Protein AF-A0A1H8KZ99-F1 (afdb_monomer_lite)

Radius of gyration: 35.52 Å; chains: 1; bounding box: 71×41×98 Å

pLDDT: mean 74.42, std 14.2, range [34.31, 91.19]

Sequence (219 aa):
MKEINKVLFSFPEYWEQGTLLKSKVIDDLREYRTNLIEALLAKDDIQTAYSIKVGNNLVFKIDEFVAMLRFKNYWENSYTRFRNEVGLTSEGKYLKYDSDVMLDFPYKDCILEGGMTTEDVGKKELYYHRELAREEIDVMLSRKVLTNIKKYDEQGEQELTGIGEKDNLIIKGNNLIALHSIKDRYAGLVKMIYIDPPYFFKEKKRKRCVCLQFKFPYV

InterPro domains:
  IPR022221 Type III restriction/modification enzyme methylation subunit [PF12564] (35-88)
  IPR029063 S-adenosyl-L-methionine-dependent methyltransferase superfamily [G3DSA:3.40.50.150] (160-213)
  IPR029063 S-adenosyl-L-methionine-dependent methyltransferase superfamily [SSF53335] (165-202)

Structure (mmCIF, N/CA/C/O backbone):
data_AF-A0A1H8KZ99-F1
#
_entry.id   AF-A0A1H8KZ99-F1
#
loop_
_atom_site.group_PDB
_atom_site.id
_atom_site.type_symbol
_atom_site.label_atom_id
_atom_site.label_alt_id
_atom_site.label_comp_id
_atom_site.label_asym_id
_atom_site.label_entity_id
_atom_site.label_seq_id
_atom_site.pdbx_PDB_ins_code
_atom_site.Cartn_x
_atom_site.Cartn_y
_atom_site.Cartn_z
_atom_site.occupancy
_atom_site.B_iso_or_equiv
_atom_site.auth_seq_id
_atom_site.auth_comp_id
_atom_site.auth_asym_id
_atom_site.auth_atom_id
_atom_site.pdbx_PDB_model_num
ATOM 1 N N . MET A 1 1 ? 18.268 15.710 -38.043 1.00 55.72 1 MET A N 1
ATOM 2 C CA . MET A 1 1 ? 17.030 15.067 -37.509 1.00 55.72 1 MET A CA 1
ATOM 3 C C . MET A 1 1 ? 15.743 15.518 -38.206 1.00 55.72 1 MET A C 1
ATOM 5 O O . MET A 1 1 ? 14.993 14.648 -38.620 1.00 55.72 1 MET A O 1
ATOM 9 N N . LYS A 1 2 ? 15.486 16.825 -38.411 1.00 64.44 2 LYS A N 1
ATOM 10 C CA . LYS A 1 2 ? 14.383 17.294 -39.288 1.00 64.44 2 LYS A CA 1
ATOM 11 C C . LYS A 1 2 ? 14.503 16.751 -40.724 1.00 64.44 2 LYS A C 1
ATOM 13 O O . LYS A 1 2 ? 13.495 16.487 -41.365 1.00 64.44 2 LYS A O 1
ATOM 18 N N . GLU A 1 3 ? 15.734 16.522 -41.182 1.00 72.25 3 GLU A N 1
ATOM 19 C CA . GLU A 1 3 ? 16.029 15.980 -42.513 1.00 72.25 3 GLU A CA 1
ATOM 20 C C . GLU A 1 3 ? 15.600 14.514 -42.705 1.00 72.25 3 GLU A C 1
ATOM 22 O O . GLU A 1 3 ? 15.101 14.190 -43.774 1.00 72.25 3 GLU A O 1
ATOM 27 N N . ILE A 1 4 ? 15.685 13.648 -41.681 1.00 80.12 4 ILE A N 1
ATOM 28 C CA . ILE A 1 4 ? 15.243 12.238 -41.792 1.00 80.12 4 ILE A CA 1
ATOM 29 C C . ILE A 1 4 ? 13.732 12.177 -42.024 1.00 80.12 4 ILE A C 1
ATOM 31 O O . ILE A 1 4 ? 13.266 11.455 -42.897 1.00 80.12 4 ILE A O 1
ATOM 35 N N . ASN A 1 5 ? 12.968 12.990 -41.290 1.00 75.38 5 ASN A N 1
ATOM 36 C CA . ASN A 1 5 ? 11.522 13.060 -41.478 1.00 75.38 5 ASN A CA 1
ATOM 37 C C . ASN A 1 5 ? 11.164 13.584 -42.869 1.00 75.38 5 ASN A C 1
ATOM 39 O O . ASN A 1 5 ? 10.286 13.019 -43.504 1.00 75.38 5 ASN A O 1
ATOM 43 N N . LYS A 1 6 ? 11.859 14.613 -43.374 1.00 79.88 6 LYS A N 1
ATOM 44 C CA . LYS A 1 6 ? 11.636 15.115 -44.742 1.00 79.88 6 LYS A CA 1
ATOM 45 C C . LYS A 1 6 ? 11.860 14.032 -45.799 1.00 79.88 6 LYS A C 1
ATOM 47 O O . LYS A 1 6 ? 11.073 13.950 -46.732 1.00 79.88 6 LYS A O 1
ATOM 52 N N . VAL A 1 7 ? 12.898 13.210 -45.634 1.00 83.88 7 VAL A N 1
ATOM 53 C CA . VAL A 1 7 ? 13.170 12.079 -46.532 1.00 83.88 7 VAL A CA 1
ATOM 54 C C . VAL A 1 7 ? 12.089 11.007 -46.401 1.00 83.88 7 VAL A C 1
ATOM 56 O O . VAL A 1 7 ? 11.580 10.532 -47.399 1.00 83.88 7 VAL A O 1
ATOM 59 N N . LEU A 1 8 ? 11.667 10.644 -45.189 1.00 84.25 8 LEU A N 1
ATOM 60 C CA . LEU A 1 8 ? 10.617 9.634 -45.020 1.00 84.25 8 LEU A CA 1
ATOM 61 C C . LEU A 1 8 ? 9.227 10.133 -45.454 1.00 84.25 8 LEU A C 1
ATOM 63 O O . LEU A 1 8 ? 8.393 9.319 -45.833 1.00 84.25 8 LEU A O 1
ATOM 67 N N . PHE A 1 9 ? 8.965 11.444 -45.446 1.00 83.25 9 PHE A N 1
ATOM 68 C CA . PHE A 1 9 ? 7.720 12.033 -45.960 1.00 83.25 9 PHE A CA 1
ATOM 69 C C . PHE A 1 9 ? 7.575 11.925 -47.481 1.00 83.25 9 PHE A C 1
ATOM 71 O O . PHE A 1 9 ? 6.448 11.951 -47.968 1.00 83.25 9 PHE A O 1
ATOM 78 N N . SER A 1 10 ? 8.668 11.777 -48.241 1.00 83.62 10 SER A N 1
ATOM 79 C CA . SER A 1 10 ? 8.572 11.553 -49.690 1.00 83.62 10 SER A CA 1
ATOM 80 C C . SER A 1 10 ? 8.102 10.141 -50.058 1.00 83.62 10 SER A C 1
ATOM 82 O O . SER A 1 10 ? 7.856 9.880 -51.231 1.00 83.62 10 SER A O 1
ATOM 84 N N . PHE A 1 11 ? 7.958 9.249 -49.073 1.00 86.62 11 PHE A N 1
ATOM 85 C CA . PHE A 1 11 ? 7.503 7.869 -49.236 1.00 86.62 11 PHE A CA 1
ATOM 86 C C . PHE A 1 11 ? 6.170 7.664 -48.497 1.00 86.62 11 PHE A C 1
ATOM 88 O O . PHE A 1 11 ? 6.167 7.294 -47.316 1.00 86.62 11 PHE A O 1
ATOM 95 N N . PRO A 1 12 ? 5.020 7.931 -49.146 1.00 82.00 12 PRO A N 1
ATOM 96 C CA . PRO A 1 12 ? 3.707 7.828 -48.508 1.00 82.00 12 PRO A CA 1
ATOM 97 C C . PRO A 1 12 ? 3.394 6.409 -48.014 1.00 82.00 12 PRO A C 1
ATOM 99 O O . PRO A 1 12 ? 2.606 6.248 -47.089 1.00 82.00 12 PRO A O 1
ATOM 102 N N . GLU A 1 13 ? 4.041 5.378 -48.562 1.00 85.62 13 GLU A N 1
ATOM 103 C CA . GLU A 1 13 ? 3.845 3.983 -48.168 1.00 85.62 13 GLU A CA 1
ATOM 104 C C . GLU A 1 13 ? 4.254 3.664 -46.722 1.00 85.62 13 GLU A C 1
ATOM 106 O O . GLU A 1 13 ? 3.861 2.613 -46.207 1.00 85.62 13 GLU A O 1
ATOM 111 N N . TYR A 1 14 ? 5.041 4.532 -46.082 1.00 84.31 14 TYR A N 1
ATOM 112 C CA . TYR A 1 14 ? 5.468 4.383 -44.690 1.00 84.31 14 TYR A CA 1
ATOM 113 C C . TYR A 1 14 ? 4.585 5.147 -43.704 1.00 84.31 14 TYR A C 1
ATOM 115 O O . TYR A 1 14 ? 4.867 5.121 -42.506 1.00 84.31 14 TYR A O 1
ATOM 123 N N . TRP A 1 15 ? 3.534 5.822 -44.171 1.00 81.56 15 TRP A N 1
ATOM 124 C CA . TRP A 1 15 ? 2.664 6.638 -43.331 1.00 81.56 15 TRP A CA 1
ATOM 125 C C . TRP A 1 15 ? 1.230 6.131 -43.366 1.00 81.56 15 TRP A C 1
ATOM 127 O O . TRP A 1 15 ? 0.631 5.979 -44.425 1.00 81.56 15 TRP A O 1
ATOM 137 N N . GLU A 1 16 ? 0.653 5.942 -42.184 1.00 78.50 16 GLU A N 1
ATOM 138 C CA . GLU A 1 16 ? -0.752 5.588 -42.015 1.00 78.50 16 GLU A CA 1
ATOM 139 C C . GLU A 1 16 ? -1.358 6.499 -40.946 1.00 78.50 16 GLU A C 1
ATOM 141 O O . GLU A 1 16 ? -0.822 6.622 -39.845 1.00 78.50 16 GLU A O 1
ATOM 146 N N . GLN A 1 17 ? -2.431 7.219 -41.293 1.00 73.25 17 GLN A N 1
ATOM 147 C CA . GLN A 1 17 ? -3.115 8.167 -40.394 1.00 73.25 17 GLN A CA 1
ATOM 148 C C . GLN A 1 17 ? -2.168 9.173 -39.695 1.00 73.25 17 GLN A C 1
ATOM 150 O O . GLN A 1 17 ? -2.354 9.524 -38.532 1.00 73.25 17 GLN A O 1
ATOM 155 N N . GLY A 1 18 ? -1.117 9.629 -40.389 1.00 69.56 18 GLY A N 1
ATOM 156 C CA . GLY A 1 18 ? -0.130 10.574 -39.842 1.00 69.56 18 GLY A CA 1
ATOM 157 C C . GLY A 1 18 ? 0.922 9.953 -38.912 1.00 69.56 18 GLY A C 1
ATOM 158 O O . GLY A 1 18 ? 1.782 10.673 -38.405 1.00 69.56 18 GLY A O 1
ATOM 159 N N . THR A 1 19 ? 0.906 8.630 -38.728 1.00 75.31 19 THR A N 1
ATOM 160 C CA . THR A 1 19 ? 1.893 7.881 -37.940 1.00 75.31 19 THR A CA 1
ATOM 161 C C . THR A 1 19 ? 2.850 7.115 -38.853 1.00 75.31 19 THR A C 1
ATOM 163 O O . THR A 1 19 ? 2.436 6.463 -39.809 1.00 75.31 19 THR A O 1
ATOM 166 N N . LEU A 1 20 ? 4.151 7.184 -38.551 1.00 80.38 20 LEU A N 1
ATOM 167 C CA . LEU A 1 20 ? 5.187 6.457 -39.285 1.00 80.38 20 LEU A CA 1
ATOM 168 C C . LEU A 1 20 ? 5.163 4.964 -38.918 1.00 80.38 20 LEU A C 1
ATOM 170 O O . LEU A 1 20 ? 5.417 4.593 -37.766 1.00 80.38 20 LEU A O 1
ATOM 174 N N . LEU A 1 21 ? 4.960 4.105 -39.913 1.00 82.56 21 LEU A N 1
ATOM 175 C CA . LEU A 1 21 ? 5.056 2.651 -39.814 1.00 82.56 21 LEU A CA 1
ATOM 176 C C . LEU A 1 21 ? 6.526 2.217 -39.746 1.00 82.56 21 LEU A C 1
ATOM 178 O O . LEU A 1 21 ? 7.144 1.822 -40.735 1.00 82.56 21 LEU A O 1
ATOM 182 N N . LYS A 1 22 ? 7.104 2.288 -38.541 1.00 82.12 22 LYS A N 1
ATOM 183 C CA . LYS A 1 22 ? 8.519 1.963 -38.295 1.00 82.12 22 LYS A CA 1
ATOM 184 C C . LYS A 1 22 ? 8.905 0.543 -38.710 1.00 82.12 22 LYS A C 1
ATOM 186 O O . LYS A 1 22 ? 10.031 0.351 -39.148 1.00 82.12 22 LYS A O 1
ATOM 191 N N . SER A 1 23 ? 8.013 -0.434 -38.539 1.00 81.25 23 SER A N 1
ATOM 192 C CA . SER A 1 23 ? 8.252 -1.827 -38.945 1.00 81.25 23 SER A CA 1
ATOM 193 C C . SER A 1 23 ? 8.561 -1.905 -40.434 1.00 81.25 23 SER A C 1
ATOM 195 O O . SER A 1 23 ? 9.640 -2.346 -40.801 1.00 81.25 23 SER A O 1
ATOM 197 N N . LYS A 1 24 ? 7.690 -1.327 -41.261 1.00 85.38 24 LYS A N 1
ATOM 198 C CA . LYS A 1 24 ? 7.827 -1.318 -42.717 1.00 85.38 24 LYS A CA 1
ATOM 199 C C . LYS A 1 24 ? 9.108 -0.625 -43.191 1.00 85.38 24 LYS A C 1
ATOM 201 O O . LYS A 1 24 ? 9.801 -1.146 -44.048 1.00 85.38 24 LYS A O 1
ATOM 206 N N . VAL A 1 25 ? 9.477 0.506 -42.581 1.00 85.44 25 VAL A N 1
ATOM 207 C CA . VAL A 1 25 ? 10.757 1.179 -42.887 1.00 85.44 25 VAL A CA 1
ATOM 208 C C . VAL A 1 25 ? 11.956 0.299 -42.519 1.00 85.44 25 VAL A C 1
ATOM 210 O O . VAL A 1 25 ? 12.945 0.263 -43.241 1.00 85.44 25 VAL A O 1
ATOM 213 N N . ILE A 1 26 ? 11.898 -0.391 -41.377 1.00 86.25 26 ILE A N 1
ATOM 214 C CA . ILE A 1 26 ? 12.980 -1.274 -40.922 1.00 86.25 26 ILE A CA 1
ATOM 215 C C . ILE A 1 26 ? 13.111 -2.492 -41.839 1.00 86.25 26 ILE A C 1
ATOM 217 O O . ILE A 1 26 ? 14.236 -2.901 -42.121 1.00 86.25 26 ILE A O 1
ATOM 221 N N . ASP A 1 27 ? 11.992 -3.054 -42.283 1.00 87.19 27 ASP A N 1
ATOM 222 C CA . ASP A 1 27 ? 11.965 -4.218 -43.164 1.00 87.19 27 ASP A CA 1
ATOM 223 C C . ASP A 1 27 ? 12.528 -3.849 -44.547 1.00 87.19 27 ASP A C 1
ATOM 225 O O . ASP A 1 27 ? 13.503 -4.460 -44.978 1.00 87.19 27 ASP A O 1
ATOM 229 N N . ASP A 1 28 ? 12.076 -2.744 -45.150 1.00 88.88 28 ASP A N 1
ATOM 230 C CA . ASP A 1 28 ? 12.604 -2.244 -46.430 1.00 88.88 28 ASP A CA 1
ATOM 231 C C . ASP A 1 28 ? 14.107 -1.891 -46.362 1.00 88.88 28 ASP A C 1
ATOM 233 O O . ASP A 1 28 ? 14.847 -2.066 -47.335 1.00 88.88 28 ASP A O 1
ATOM 237 N N . LEU A 1 29 ? 14.598 -1.412 -45.212 1.00 88.88 29 LEU A N 1
ATOM 238 C CA . LEU A 1 29 ? 16.032 -1.176 -45.001 1.00 88.88 29 LEU A CA 1
ATOM 239 C C . LEU A 1 29 ? 16.834 -2.475 -44.899 1.00 88.88 29 LEU A C 1
ATOM 241 O O . LEU A 1 29 ? 17.967 -2.523 -45.372 1.00 88.88 29 LEU A O 1
ATOM 245 N N . ARG A 1 30 ? 16.271 -3.519 -44.284 1.00 87.62 30 ARG A N 1
ATOM 246 C CA . ARG A 1 30 ? 16.902 -4.845 -44.169 1.00 87.62 30 ARG A CA 1
ATOM 247 C C . ARG A 1 30 ? 16.899 -5.606 -45.487 1.00 87.62 30 ARG A C 1
ATOM 249 O O . ARG A 1 30 ? 17.816 -6.380 -45.734 1.00 87.62 30 ARG A O 1
ATOM 256 N N . GLU A 1 31 ? 15.912 -5.347 -46.334 1.00 90.88 31 GLU A N 1
ATOM 257 C CA . GLU A 1 31 ? 15.846 -5.840 -47.711 1.00 90.88 31 GLU A CA 1
ATOM 258 C C . GLU A 1 31 ? 16.717 -5.024 -48.683 1.00 90.88 31 GLU A C 1
ATOM 260 O O . GLU A 1 31 ? 16.708 -5.272 -49.885 1.00 90.88 31 GLU A O 1
ATOM 265 N N . TYR A 1 32 ? 17.509 -4.070 -48.175 1.00 86.94 32 TYR A N 1
ATOM 266 C CA . TYR A 1 32 ? 18.416 -3.230 -48.960 1.00 86.94 32 TYR A CA 1
ATOM 267 C C . TYR A 1 32 ? 17.717 -2.464 -50.095 1.00 86.94 32 TYR A C 1
ATOM 269 O O . TYR A 1 32 ? 18.276 -2.300 -51.182 1.00 86.94 32 TYR A O 1
ATOM 277 N N . ARG A 1 33 ? 16.501 -1.952 -49.854 1.00 88.88 33 ARG A N 1
ATOM 278 C CA . ARG A 1 33 ? 15.753 -1.175 -50.851 1.00 88.88 33 ARG A CA 1
ATOM 279 C C . ARG A 1 33 ? 16.562 0.047 -51.304 1.00 88.88 33 ARG A C 1
ATOM 281 O O . ARG A 1 33 ? 16.707 1.026 -50.568 1.00 88.88 33 ARG A O 1
ATOM 288 N N . THR A 1 34 ? 17.048 0.005 -52.543 1.00 87.19 34 THR A N 1
ATOM 289 C CA . THR A 1 34 ? 17.983 0.991 -53.113 1.00 87.19 34 THR A CA 1
ATOM 290 C C . THR A 1 34 ? 17.432 2.411 -53.058 1.00 87.19 34 THR A C 1
ATOM 292 O O . THR A 1 34 ? 18.093 3.297 -52.531 1.00 87.19 34 THR A O 1
ATOM 295 N N . ASN A 1 35 ? 16.179 2.608 -53.476 1.00 88.50 35 ASN A N 1
ATOM 296 C CA . ASN A 1 35 ? 15.540 3.929 -53.524 1.00 88.50 35 ASN A CA 1
ATOM 297 C C . ASN A 1 35 ? 15.485 4.616 -52.147 1.00 88.50 35 ASN A C 1
ATOM 299 O O . ASN A 1 35 ? 15.607 5.836 -52.051 1.00 88.50 35 ASN A O 1
ATOM 303 N N . LEU A 1 36 ? 15.292 3.841 -51.074 1.00 88.62 36 LEU A N 1
ATOM 304 C CA . LEU A 1 36 ? 15.251 4.370 -49.712 1.00 88.62 36 LEU A CA 1
ATOM 305 C C . LEU A 1 36 ? 16.658 4.725 -49.222 1.00 88.62 36 LEU A C 1
ATOM 307 O O . LEU A 1 36 ? 16.863 5.794 -48.649 1.00 88.62 36 LEU A O 1
ATOM 311 N N . ILE A 1 37 ? 17.629 3.841 -49.461 1.00 87.69 37 ILE A N 1
ATOM 312 C CA . ILE A 1 37 ? 19.021 4.044 -49.046 1.00 87.69 37 ILE A CA 1
ATOM 313 C C . ILE A 1 37 ? 19.630 5.239 -49.786 1.00 87.69 37 ILE A C 1
ATOM 315 O O . ILE A 1 37 ? 20.266 6.081 -49.158 1.00 87.69 37 ILE A O 1
ATOM 319 N N . GLU A 1 38 ? 19.380 5.371 -51.086 1.00 88.25 38 GLU A N 1
ATOM 320 C CA . GLU A 1 38 ? 19.811 6.520 -51.885 1.00 88.25 38 GLU A CA 1
ATOM 321 C C . GLU A 1 38 ? 19.212 7.828 -51.363 1.00 88.25 38 GLU A C 1
ATOM 323 O O . GLU A 1 38 ? 19.938 8.798 -51.148 1.00 88.25 38 GLU A O 1
ATOM 328 N N . ALA A 1 39 ? 17.907 7.848 -51.073 1.00 88.38 39 ALA A N 1
ATOM 329 C CA . ALA A 1 39 ? 17.244 9.032 -50.533 1.00 88.38 39 ALA A CA 1
ATOM 330 C C . ALA A 1 39 ? 17.781 9.430 -49.144 1.00 88.38 39 ALA A C 1
ATOM 332 O O . ALA A 1 39 ? 17.880 10.619 -48.833 1.00 88.38 39 ALA A O 1
ATOM 333 N N . LEU A 1 40 ? 18.158 8.452 -48.313 1.00 87.50 40 LEU A N 1
ATOM 334 C CA . LEU A 1 40 ? 18.797 8.692 -47.016 1.00 87.50 40 LEU A CA 1
ATOM 335 C C . LEU A 1 40 ? 20.237 9.200 -47.171 1.00 87.50 40 LEU A C 1
ATOM 337 O O . LEU A 1 40 ? 20.642 10.102 -46.442 1.00 87.50 40 LEU A O 1
ATOM 341 N N . LEU A 1 41 ? 20.997 8.659 -48.123 1.00 86.44 41 LEU A N 1
ATOM 342 C CA . LEU A 1 41 ? 22.383 9.051 -48.393 1.00 86.44 41 LEU A CA 1
ATOM 343 C C . LEU A 1 41 ? 22.514 10.390 -49.127 1.00 86.44 41 LEU A C 1
ATOM 345 O O . LEU A 1 41 ? 23.564 11.016 -49.038 1.00 86.44 41 LEU A O 1
ATOM 349 N N . ALA A 1 42 ? 21.458 10.862 -49.793 1.00 87.88 42 ALA A N 1
ATOM 350 C CA . ALA A 1 42 ? 21.421 12.170 -50.449 1.00 87.88 42 ALA A CA 1
ATOM 351 C C . ALA A 1 42 ? 21.499 13.361 -49.471 1.00 87.88 42 ALA A C 1
ATOM 353 O O . ALA A 1 42 ? 21.573 14.513 -49.898 1.00 87.88 42 ALA A O 1
ATOM 354 N N . LYS A 1 43 ? 21.429 13.109 -48.158 1.00 87.50 43 LYS A N 1
ATOM 355 C CA . LYS A 1 43 ? 21.528 14.128 -47.111 1.00 87.50 43 LYS A CA 1
ATOM 356 C C . LYS A 1 43 ? 22.843 13.993 -46.352 1.00 87.50 43 LYS A C 1
ATOM 358 O O . LYS A 1 43 ? 23.037 13.009 -45.640 1.00 87.50 43 LYS A O 1
ATOM 363 N N . ASP A 1 44 ? 23.666 15.038 -46.406 1.00 83.25 44 ASP A N 1
ATOM 364 C CA . ASP A 1 44 ? 24.996 15.095 -45.779 1.00 83.25 44 ASP A CA 1
ATOM 365 C C . ASP A 1 44 ? 24.980 14.737 -44.283 1.00 83.25 44 ASP A C 1
ATOM 367 O O . ASP A 1 44 ? 25.829 13.979 -43.807 1.00 83.25 44 ASP A O 1
ATOM 371 N N . ASP A 1 45 ? 23.967 15.206 -43.544 1.00 81.69 45 ASP A N 1
ATOM 372 C CA . ASP A 1 45 ? 23.781 14.900 -42.118 1.00 81.69 45 ASP A CA 1
ATOM 373 C C . ASP A 1 45 ? 23.625 13.393 -41.852 1.00 81.69 45 ASP A C 1
ATOM 375 O O . ASP A 1 45 ? 24.154 12.855 -40.878 1.00 81.69 45 ASP A O 1
ATOM 379 N N . ILE A 1 46 ? 22.844 12.709 -42.694 1.00 83.19 46 ILE A N 1
ATOM 380 C CA . ILE A 1 46 ? 22.521 11.286 -42.535 1.00 83.19 46 ILE A CA 1
ATOM 381 C C . ILE A 1 46 ? 23.693 10.446 -43.031 1.00 83.19 46 ILE A C 1
ATOM 383 O O . ILE A 1 46 ? 24.080 9.488 -42.364 1.00 83.19 46 ILE A O 1
ATOM 387 N N . GLN A 1 47 ? 24.284 10.835 -44.159 1.00 84.88 47 GLN A N 1
ATOM 388 C CA . GLN A 1 47 ? 25.462 10.193 -44.720 1.00 84.88 47 GLN A CA 1
ATOM 389 C C . GLN A 1 47 ? 26.622 10.219 -43.719 1.00 84.88 47 GLN A C 1
ATOM 391 O O . GLN A 1 47 ? 27.192 9.175 -43.424 1.00 84.88 47 GLN A O 1
ATOM 396 N N . THR A 1 48 ? 26.928 11.369 -43.120 1.00 84.62 48 THR A N 1
ATOM 397 C CA . THR A 1 48 ? 28.037 11.484 -42.158 1.00 84.62 48 THR A CA 1
ATOM 398 C C . THR A 1 48 ? 27.807 10.639 -40.901 1.00 84.62 48 THR A C 1
ATOM 400 O O . THR A 1 48 ? 28.744 10.046 -40.374 1.00 84.62 48 THR A O 1
ATOM 403 N N . ALA A 1 49 ? 26.563 10.558 -40.418 1.00 84.19 49 ALA A N 1
ATOM 404 C CA . ALA A 1 49 ? 26.239 9.855 -39.178 1.00 84.19 49 ALA A CA 1
ATOM 405 C C . ALA A 1 49 ? 26.077 8.332 -39.344 1.00 84.19 49 ALA A C 1
ATOM 407 O O . ALA A 1 49 ? 26.465 7.577 -38.455 1.00 84.19 49 ALA A O 1
ATOM 408 N N . TYR A 1 50 ? 25.501 7.876 -40.460 1.00 87.44 50 TYR A N 1
ATOM 409 C CA . TYR A 1 50 ? 25.078 6.484 -40.663 1.00 87.44 50 TYR A CA 1
ATOM 410 C C . TYR A 1 50 ? 25.781 5.799 -41.834 1.00 87.44 50 TYR A C 1
ATOM 412 O O . TYR A 1 50 ? 25.272 4.816 -42.370 1.00 87.44 50 TYR A O 1
ATOM 420 N N . SER A 1 51 ? 26.957 6.276 -42.238 1.00 88.88 51 SER A N 1
ATOM 421 C CA . SER A 1 51 ? 27.770 5.581 -43.233 1.00 88.88 51 SER A CA 1
ATOM 422 C C . SER A 1 51 ? 29.228 5.433 -42.816 1.00 88.88 51 SER A C 1
ATOM 424 O O . SER A 1 51 ? 29.728 6.131 -41.934 1.00 88.88 51 SER A O 1
ATOM 426 N N . ILE A 1 52 ? 29.904 4.470 -43.437 1.00 88.88 52 ILE A N 1
ATOM 427 C CA . ILE A 1 52 ? 31.345 4.251 -43.326 1.00 88.88 52 ILE A CA 1
ATOM 428 C C . ILE A 1 52 ? 31.921 4.286 -44.732 1.00 88.88 52 ILE A C 1
ATOM 430 O O . ILE A 1 52 ? 31.411 3.626 -45.638 1.00 88.88 52 ILE A O 1
ATOM 434 N N . LYS A 1 53 ? 33.020 5.013 -44.910 1.00 86.88 53 LYS A N 1
ATOM 435 C CA . LYS A 1 53 ? 33.798 4.952 -46.142 1.00 86.88 53 LYS A CA 1
ATOM 436 C C . LYS A 1 53 ? 34.758 3.765 -46.074 1.00 86.88 53 LYS A C 1
ATOM 438 O O . LYS A 1 53 ? 35.646 3.737 -45.227 1.00 86.88 53 LYS A O 1
ATOM 443 N N . VAL A 1 54 ? 34.582 2.795 -46.966 1.00 85.94 54 VAL A N 1
ATOM 444 C CA . VAL A 1 54 ? 35.460 1.628 -47.105 1.00 85.94 54 VAL A CA 1
ATOM 445 C C . VAL A 1 54 ? 36.111 1.709 -48.484 1.00 85.94 54 VAL A C 1
ATOM 447 O O . VAL A 1 54 ? 35.492 1.423 -49.510 1.00 85.94 54 VAL A O 1
ATOM 450 N N . GLY A 1 55 ? 37.359 2.184 -48.516 1.00 82.69 55 GLY A N 1
ATOM 451 C CA . GLY A 1 55 ? 38.057 2.510 -49.763 1.00 82.69 55 GLY A CA 1
ATOM 452 C C . GLY A 1 55 ? 37.363 3.648 -50.522 1.00 82.69 55 GLY A C 1
ATOM 453 O O . GLY A 1 55 ? 37.226 4.756 -49.997 1.00 82.69 55 GLY A O 1
ATOM 454 N N . ASN A 1 56 ? 36.906 3.363 -51.746 1.00 81.56 56 ASN A N 1
ATOM 455 C CA . ASN A 1 56 ? 36.139 4.301 -52.579 1.00 81.56 56 ASN A CA 1
ATOM 456 C C . ASN A 1 56 ? 34.616 4.155 -52.443 1.00 81.56 56 ASN A C 1
ATOM 458 O O . ASN A 1 56 ? 33.885 4.967 -53.004 1.00 81.56 56 ASN A O 1
ATOM 462 N N . ASN A 1 57 ? 34.137 3.158 -51.696 1.00 81.94 57 ASN A N 1
ATOM 463 C CA . ASN A 1 57 ? 32.712 2.878 -51.557 1.00 81.94 57 ASN A CA 1
ATOM 464 C C . ASN A 1 57 ? 32.183 3.367 -50.209 1.00 81.94 57 ASN A C 1
ATOM 466 O O . ASN A 1 57 ? 32.901 3.398 -49.206 1.00 81.94 57 ASN A O 1
ATOM 470 N N . LEU A 1 58 ? 30.906 3.736 -50.191 1.00 86.25 58 LEU A N 1
ATOM 471 C CA . LEU A 1 58 ? 30.208 4.194 -48.999 1.00 86.25 58 LEU A CA 1
ATOM 472 C C . LEU A 1 58 ? 29.211 3.119 -48.563 1.00 86.25 58 LEU A C 1
ATOM 474 O O . LEU A 1 58 ? 28.344 2.719 -49.334 1.00 86.25 58 LEU A O 1
ATOM 478 N N . VAL A 1 59 ? 29.364 2.629 -47.336 1.00 87.62 59 VAL A N 1
ATOM 479 C CA . VAL A 1 59 ? 28.550 1.549 -46.769 1.00 87.62 59 VAL A CA 1
ATOM 480 C C . VAL A 1 59 ? 27.587 2.144 -45.753 1.00 87.62 59 VAL A C 1
ATOM 482 O O . VAL A 1 59 ? 28.018 2.780 -44.791 1.00 87.62 59 VAL A O 1
ATOM 485 N N . PHE A 1 60 ? 26.285 1.942 -45.955 1.00 89.69 60 PHE A N 1
ATOM 486 C CA . PHE A 1 60 ? 25.255 2.404 -45.026 1.00 89.69 60 PHE A CA 1
ATOM 487 C C . PHE A 1 60 ? 25.140 1.460 -43.823 1.00 89.69 60 PHE A C 1
ATOM 489 O O . PHE A 1 60 ? 25.004 0.245 -43.972 1.00 89.69 60 PHE A O 1
ATOM 496 N N . LYS A 1 61 ? 25.173 2.020 -42.615 1.00 89.69 61 LYS A N 1
ATOM 497 C CA . LYS A 1 61 ? 25.088 1.275 -41.358 1.00 89.69 61 LYS A CA 1
ATOM 498 C C . LYS A 1 61 ? 23.629 1.011 -40.980 1.00 89.69 61 LYS A C 1
ATOM 500 O O . LYS A 1 61 ? 23.056 1.695 -40.128 1.00 89.69 61 LYS A O 1
ATOM 505 N N . ILE A 1 62 ? 23.032 0.002 -41.612 1.00 87.44 62 ILE A N 1
ATOM 506 C CA . ILE A 1 62 ? 21.614 -0.348 -41.426 1.00 87.44 62 ILE A CA 1
ATOM 507 C C . ILE A 1 62 ? 21.291 -0.602 -39.953 1.00 87.44 62 ILE A C 1
ATOM 509 O O . ILE A 1 62 ? 20.335 -0.027 -39.440 1.00 87.44 62 ILE A O 1
ATOM 513 N N . ASP A 1 63 ? 22.099 -1.392 -39.247 1.00 84.31 63 ASP A N 1
ATOM 514 C CA . ASP A 1 63 ? 21.818 -1.740 -37.850 1.00 84.31 63 ASP A CA 1
ATOM 515 C C . ASP A 1 63 ? 21.831 -0.524 -36.916 1.00 84.31 63 ASP A C 1
ATOM 517 O O . ASP A 1 63 ? 20.975 -0.418 -36.036 1.00 84.31 63 ASP A O 1
ATOM 521 N N . GLU A 1 64 ? 22.740 0.434 -37.131 1.00 83.56 64 GLU A N 1
ATOM 522 C CA . GLU A 1 64 ? 22.786 1.678 -36.350 1.00 83.56 64 GLU A CA 1
ATOM 523 C C . GLU A 1 64 ? 21.556 2.555 -36.629 1.00 83.56 64 GLU A C 1
ATOM 525 O O . GLU A 1 64 ? 20.965 3.121 -35.703 1.00 83.56 64 GLU A O 1
ATOM 530 N N . PHE A 1 65 ? 21.113 2.621 -37.887 1.00 85.69 65 PHE A N 1
ATOM 531 C CA . PHE A 1 65 ? 19.916 3.370 -38.265 1.00 85.69 65 PHE A CA 1
ATOM 532 C C . PHE A 1 65 ? 18.629 2.708 -37.743 1.00 85.69 65 PHE A C 1
ATOM 534 O O . PHE A 1 65 ? 17.751 3.376 -37.190 1.00 85.69 65 PHE A O 1
ATOM 541 N N . VAL A 1 66 ? 18.526 1.380 -37.838 1.00 84.31 66 VAL A N 1
ATOM 542 C CA . VAL A 1 66 ? 17.411 0.588 -37.297 1.00 84.31 66 VAL A CA 1
ATOM 543 C C . VAL A 1 66 ? 17.359 0.704 -35.775 1.00 84.31 66 VAL A C 1
ATOM 545 O O . VAL A 1 66 ? 16.279 0.891 -35.209 1.00 84.31 66 VAL A O 1
ATOM 548 N N . ALA A 1 67 ? 18.508 0.648 -35.098 1.00 79.50 67 ALA A N 1
ATOM 549 C CA . ALA A 1 67 ? 18.601 0.913 -33.668 1.00 79.50 67 ALA A CA 1
ATOM 550 C C . ALA A 1 67 ? 18.066 2.315 -33.348 1.00 79.50 67 ALA A C 1
ATOM 552 O O . ALA A 1 67 ? 17.196 2.457 -32.484 1.00 79.50 67 ALA A O 1
ATOM 553 N N . MET A 1 68 ? 18.495 3.344 -34.085 1.00 79.94 68 MET A N 1
ATOM 554 C CA . MET A 1 68 ? 17.978 4.701 -33.908 1.00 79.94 68 MET A CA 1
ATOM 555 C C . MET A 1 68 ? 16.444 4.751 -34.050 1.00 79.94 68 MET A C 1
ATOM 557 O O . MET A 1 68 ? 15.771 5.326 -33.188 1.00 79.94 68 MET A O 1
ATOM 561 N N . LEU A 1 69 ? 15.857 4.123 -35.075 1.00 77.50 69 LEU A N 1
ATOM 562 C CA . LEU A 1 69 ? 14.398 4.070 -35.272 1.00 77.50 69 LEU A CA 1
ATOM 563 C C . LEU A 1 69 ? 13.651 3.346 -34.130 1.00 77.50 69 LEU A C 1
ATOM 565 O O . LEU A 1 69 ? 12.536 3.742 -33.761 1.00 77.50 69 LEU A O 1
ATOM 569 N N . ARG A 1 70 ? 14.270 2.317 -33.534 1.00 71.25 70 ARG A N 1
ATOM 570 C CA . ARG A 1 70 ? 13.705 1.511 -32.435 1.00 71.25 70 ARG A CA 1
ATOM 571 C C . ARG A 1 70 ? 13.765 2.196 -31.069 1.00 71.25 70 ARG A C 1
ATOM 573 O O . ARG A 1 70 ? 12.810 2.077 -30.305 1.00 71.25 70 ARG A O 1
ATOM 580 N N . PHE A 1 71 ? 14.860 2.886 -30.745 1.00 62.28 71 PHE A N 1
ATOM 581 C CA . PHE A 1 71 ? 15.117 3.375 -29.381 1.00 62.28 71 PHE A CA 1
ATOM 582 C C . PHE A 1 71 ? 14.481 4.728 -29.045 1.00 62.28 71 PHE A C 1
ATOM 584 O O . PHE A 1 71 ? 14.355 5.048 -27.867 1.00 62.28 71 PHE A O 1
ATOM 591 N N . LYS A 1 72 ? 14.051 5.524 -30.031 1.00 57.72 72 LYS A N 1
ATOM 592 C CA . LYS A 1 72 ? 13.411 6.821 -29.764 1.00 57.72 72 LYS A CA 1
ATOM 593 C C . LYS A 1 72 ? 11.896 6.763 -29.976 1.00 57.72 72 LYS A C 1
ATOM 595 O O . LYS A 1 72 ? 11.405 6.401 -31.049 1.00 57.72 72 LYS A O 1
ATOM 600 N N . ASN A 1 73 ? 11.136 7.175 -28.966 1.00 53.72 73 ASN A N 1
ATOM 601 C CA . ASN A 1 73 ? 9.765 7.647 -29.151 1.00 53.72 73 ASN A CA 1
ATOM 602 C C . ASN A 1 73 ? 9.868 9.051 -29.765 1.00 53.72 73 ASN A C 1
ATOM 604 O O . ASN A 1 73 ? 10.011 10.038 -29.061 1.00 53.72 73 ASN A O 1
ATOM 608 N N . TYR A 1 74 ? 9.905 9.114 -31.100 1.00 54.66 74 TYR A N 1
ATOM 609 C CA . TYR A 1 74 ? 10.240 10.301 -31.910 1.00 54.66 74 TYR A CA 1
ATOM 610 C C . TYR A 1 74 ? 9.326 11.523 -31.725 1.00 54.66 74 TYR A C 1
ATOM 612 O O . TYR A 1 74 ? 9.626 12.573 -32.287 1.00 54.66 74 TYR A O 1
ATOM 620 N 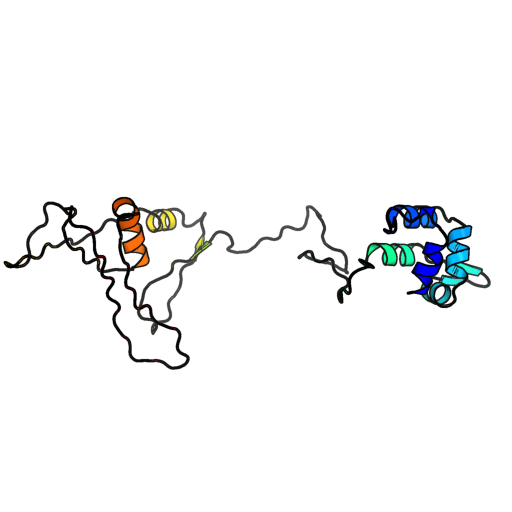N . TRP A 1 75 ? 8.238 11.394 -30.968 1.00 51.91 75 TRP A N 1
ATOM 621 C CA . TRP A 1 75 ? 7.175 12.395 -30.876 1.00 51.91 75 TRP A CA 1
ATOM 622 C C . TRP A 1 75 ? 7.043 13.059 -29.506 1.00 51.91 75 TRP A C 1
ATOM 624 O O . TRP A 1 75 ? 6.288 14.015 -29.378 1.00 51.91 75 TRP A O 1
ATOM 634 N N . GLU A 1 76 ? 7.812 12.632 -28.504 1.00 44.47 76 GLU A N 1
ATOM 635 C CA . GLU A 1 76 ? 7.792 13.263 -27.184 1.00 44.47 76 GLU A CA 1
ATOM 636 C C . GLU A 1 76 ? 9.218 13.574 -26.733 1.00 44.47 76 GLU A C 1
ATOM 638 O O . GLU A 1 76 ? 10.129 12.758 -26.890 1.00 44.47 76 GLU A O 1
ATOM 643 N N . ASN A 1 77 ? 9.414 14.779 -26.192 1.00 39.94 77 ASN A N 1
ATOM 644 C CA . ASN A 1 77 ? 10.667 15.272 -25.617 1.00 39.94 77 ASN A CA 1
ATOM 645 C C . ASN A 1 77 ? 11.073 14.450 -24.376 1.00 39.94 77 ASN A C 1
ATOM 647 O O . ASN A 1 77 ? 11.029 14.937 -23.249 1.00 39.94 77 ASN A O 1
ATOM 651 N N . SER A 1 78 ? 11.474 13.195 -24.569 1.00 42.00 78 SER A N 1
ATOM 652 C CA . SER A 1 78 ? 12.069 12.371 -23.523 1.00 42.00 78 SER A CA 1
ATOM 653 C C . SER A 1 78 ? 13.578 12.603 -23.495 1.00 42.00 78 SER A C 1
ATOM 655 O O . SER A 1 78 ? 14.301 12.268 -24.435 1.00 42.00 78 SER A O 1
ATOM 657 N N . TYR A 1 79 ? 14.053 13.178 -22.391 1.00 46.28 79 TYR A N 1
ATOM 658 C CA . TYR A 1 79 ? 15.470 13.408 -22.091 1.00 46.28 79 TYR A CA 1
ATOM 659 C C . TYR A 1 79 ? 16.235 12.126 -21.718 1.00 46.28 79 TYR A C 1
ATOM 661 O O . TYR A 1 79 ? 17.411 12.196 -21.366 1.00 46.28 79 TYR A O 1
ATOM 669 N N . THR A 1 80 ? 15.604 10.949 -21.787 1.00 53.44 80 THR A N 1
ATOM 670 C CA . THR A 1 80 ? 16.234 9.677 -21.411 1.00 53.44 80 THR A CA 1
ATOM 671 C C . THR A 1 80 ? 16.171 8.667 -22.556 1.00 53.44 80 THR A C 1
ATOM 673 O O . THR A 1 80 ? 15.222 8.629 -23.337 1.00 53.44 80 THR A O 1
ATOM 676 N N . ARG A 1 81 ? 17.201 7.817 -22.651 1.00 49.75 81 ARG A N 1
ATOM 677 C CA . ARG A 1 81 ? 17.267 6.689 -23.598 1.00 49.75 81 ARG A CA 1
ATOM 678 C C . ARG A 1 81 ? 16.323 5.536 -23.205 1.00 49.75 81 ARG A C 1
ATOM 680 O O . ARG A 1 81 ? 16.161 4.595 -23.979 1.00 49.75 81 ARG A O 1
ATOM 687 N N . PHE A 1 82 ? 15.734 5.586 -22.012 1.00 53.25 82 PHE A N 1
ATOM 688 C CA . PHE A 1 82 ? 14.922 4.518 -21.441 1.00 53.25 82 PHE A CA 1
ATOM 689 C C . PHE A 1 82 ? 13.430 4.756 -21.708 1.00 53.25 82 PHE A C 1
ATOM 691 O O . PHE A 1 82 ? 12.981 5.891 -21.877 1.00 53.25 82 PHE A O 1
ATOM 698 N N . ARG A 1 83 ? 12.652 3.669 -21.791 1.00 53.06 83 ARG A N 1
ATOM 699 C CA . ARG A 1 83 ? 11.186 3.752 -21.883 1.00 53.06 83 ARG A CA 1
ATOM 700 C C . ARG A 1 83 ? 10.636 4.267 -20.548 1.00 53.06 83 ARG A C 1
ATOM 702 O O . ARG A 1 83 ? 11.282 4.091 -19.521 1.00 53.06 83 ARG A O 1
ATOM 709 N N . ASN A 1 84 ? 9.425 4.825 -20.541 1.00 53.84 84 ASN A N 1
ATOM 710 C CA . ASN A 1 84 ? 8.690 5.178 -19.313 1.00 53.84 84 ASN A CA 1
ATOM 711 C C . ASN A 1 84 ? 8.209 3.925 -18.536 1.00 53.84 84 ASN A C 1
ATOM 713 O O . ASN A 1 84 ? 7.091 3.884 -18.036 1.00 53.84 84 ASN A O 1
ATOM 717 N N . GLU A 1 85 ? 9.027 2.876 -18.472 1.00 55.25 85 GLU A N 1
ATOM 718 C CA . GLU A 1 85 ? 8.789 1.636 -17.738 1.00 55.25 85 GLU A CA 1
ATOM 719 C C . GLU A 1 85 ? 9.919 1.492 -16.708 1.00 55.25 85 GLU A C 1
ATOM 721 O O . GLU A 1 85 ? 11.101 1.550 -17.063 1.00 55.25 85 GLU A O 1
ATOM 726 N N . VAL A 1 86 ? 9.576 1.313 -15.430 1.00 63.72 86 VAL A N 1
ATOM 727 C CA . VAL A 1 86 ? 10.561 0.995 -14.384 1.00 63.72 86 VAL A CA 1
ATOM 728 C C . VAL A 1 86 ? 11.066 -0.425 -14.637 1.00 63.72 86 VAL A C 1
ATOM 730 O O . VAL A 1 86 ? 10.272 -1.360 -14.690 1.00 63.72 86 VAL A O 1
ATOM 733 N N . GLY A 1 87 ? 12.375 -0.604 -14.816 1.00 66.31 87 GLY A N 1
ATOM 734 C CA . GLY A 1 87 ? 12.960 -1.923 -15.045 1.00 66.31 87 GLY A CA 1
ATOM 735 C C . GLY A 1 87 ? 14.473 -1.934 -14.871 1.00 66.31 87 GLY A C 1
ATOM 736 O O . GLY A 1 87 ? 15.126 -0.891 -14.906 1.00 66.31 87 GLY A O 1
ATOM 737 N N . LEU A 1 88 ? 15.026 -3.128 -14.665 1.00 67.81 88 LEU A N 1
ATOM 738 C CA . LEU A 1 88 ? 16.467 -3.334 -14.564 1.00 67.81 88 LEU A CA 1
ATOM 739 C C . LEU A 1 88 ? 17.078 -3.377 -15.969 1.00 67.81 88 LEU A C 1
ATOM 741 O O . LEU A 1 88 ? 16.534 -4.003 -16.883 1.00 67.81 88 LEU A O 1
ATOM 745 N N . THR A 1 89 ? 18.208 -2.696 -16.149 1.00 66.00 89 THR A N 1
ATOM 746 C CA . THR A 1 89 ? 18.934 -2.671 -17.424 1.00 66.00 89 THR A CA 1
ATOM 747 C C . THR A 1 89 ? 20.365 -3.133 -17.206 1.00 66.00 89 THR A C 1
ATOM 749 O O . THR A 1 89 ? 21.005 -2.726 -16.240 1.00 66.00 89 THR A O 1
ATOM 752 N N . SER A 1 90 ? 20.862 -3.974 -18.110 1.00 66.50 90 SER A N 1
ATOM 753 C CA . SER A 1 90 ? 22.279 -4.328 -18.196 1.00 66.50 90 SER A CA 1
ATOM 754 C C . SER A 1 90 ? 22.776 -3.939 -19.585 1.00 66.50 90 SER A C 1
ATOM 756 O O . SER A 1 90 ? 22.096 -4.192 -20.581 1.00 66.50 90 SER A O 1
ATOM 758 N N . GLU A 1 91 ? 23.902 -3.226 -19.656 1.00 66.75 91 GLU A N 1
ATOM 759 C CA . GLU A 1 91 ? 24.506 -2.744 -20.914 1.00 66.75 91 GLU A CA 1
ATOM 760 C C . GLU A 1 91 ? 23.536 -1.974 -21.843 1.00 66.75 91 GLU A C 1
ATOM 762 O O . GLU A 1 91 ? 23.619 -2.021 -23.071 1.00 66.75 91 GLU A O 1
ATOM 767 N N . GLY A 1 92 ? 22.571 -1.248 -21.267 1.00 58.72 92 GLY A N 1
ATOM 768 C CA . GLY A 1 92 ? 21.586 -0.467 -22.026 1.00 58.72 92 GLY A CA 1
ATOM 769 C C . GLY A 1 92 ? 20.467 -1.288 -22.682 1.00 58.72 92 GLY A C 1
ATOM 770 O O . GLY A 1 92 ? 19.647 -0.717 -23.406 1.00 58.72 92 GLY A O 1
ATOM 771 N N . LYS A 1 93 ? 20.390 -2.597 -22.414 1.00 60.25 93 LYS A N 1
ATOM 772 C CA . LYS A 1 93 ? 19.241 -3.449 -22.742 1.00 60.25 93 LYS A CA 1
ATOM 773 C C . LYS A 1 93 ? 18.373 -3.619 -21.495 1.00 60.25 93 LYS A C 1
ATOM 775 O O . LYS A 1 93 ? 18.881 -3.900 -20.413 1.00 60.25 93 LYS A O 1
ATOM 780 N N . TYR A 1 94 ? 17.060 -3.442 -21.642 1.00 62.06 94 TYR A N 1
ATOM 781 C CA . TYR A 1 94 ? 16.119 -3.847 -20.597 1.00 62.06 94 TYR A CA 1
ATOM 782 C C . TYR A 1 94 ? 16.175 -5.361 -20.444 1.00 62.06 94 TYR A C 1
ATOM 784 O O . TYR A 1 94 ? 16.059 -6.076 -21.441 1.00 62.06 94 TYR A O 1
ATOM 792 N N . LEU A 1 95 ? 16.304 -5.824 -19.203 1.00 69.06 95 LEU A N 1
ATOM 793 C CA . LEU A 1 95 ? 16.134 -7.224 -18.845 1.00 69.06 95 LEU A CA 1
ATOM 794 C C . LEU A 1 95 ? 14.639 -7.547 -18.971 1.00 69.06 95 LEU A C 1
ATOM 796 O O . LEU A 1 95 ? 13.871 -7.438 -18.019 1.00 69.06 95 LEU A O 1
ATOM 800 N N . LYS A 1 96 ? 14.188 -7.819 -20.198 1.00 62.56 96 LYS A N 1
ATOM 801 C CA . LYS A 1 96 ? 12.821 -8.257 -20.481 1.00 62.56 96 LYS A CA 1
ATOM 802 C C . LYS A 1 96 ? 12.787 -9.774 -20.445 1.00 62.56 96 LYS A C 1
ATOM 804 O O . LYS A 1 96 ? 13.311 -10.393 -21.360 1.00 62.56 96 LYS A O 1
ATOM 809 N N . TYR A 1 97 ? 12.113 -10.316 -19.431 1.00 52.34 97 TYR A N 1
ATOM 810 C CA . TYR A 1 97 ? 11.688 -11.716 -19.357 1.00 52.34 97 TYR A CA 1
ATOM 811 C C . TYR A 1 97 ? 12.796 -12.743 -19.631 1.00 52.34 97 TYR A C 1
ATOM 813 O O . TYR A 1 97 ? 12.524 -13.776 -20.236 1.00 52.34 97 TYR A O 1
ATOM 821 N N . ASP A 1 98 ? 14.029 -12.485 -19.188 1.00 52.28 98 ASP A N 1
ATOM 822 C CA . ASP A 1 98 ? 14.952 -13.600 -18.996 1.00 52.28 98 ASP A CA 1
ATOM 823 C C . ASP A 1 98 ? 14.504 -14.334 -17.734 1.00 52.28 98 ASP A C 1
ATOM 825 O O . ASP A 1 98 ? 14.386 -13.736 -16.663 1.00 52.28 98 ASP A O 1
ATOM 829 N N . SER A 1 99 ? 14.215 -15.625 -17.876 1.00 56.12 99 SER A N 1
ATOM 830 C CA . SER A 1 99 ? 13.774 -16.519 -16.796 1.00 56.12 99 SER A CA 1
ATOM 831 C C . SER A 1 99 ? 14.773 -16.600 -15.631 1.00 56.12 99 SER A C 1
ATOM 833 O O . SER A 1 99 ? 14.436 -17.118 -14.570 1.00 56.12 99 SER A O 1
ATOM 835 N N . ASP A 1 100 ? 15.986 -16.081 -15.835 1.00 56.66 100 ASP A N 1
ATOM 836 C CA . ASP A 1 100 ? 17.135 -16.215 -14.943 1.00 56.66 100 ASP A CA 1
ATOM 837 C C . ASP A 1 100 ? 17.305 -15.045 -13.959 1.00 56.66 100 ASP A C 1
ATOM 839 O O . ASP A 1 100 ? 18.165 -15.101 -13.080 1.00 56.66 100 ASP A O 1
ATOM 843 N N . VAL A 1 101 ? 16.502 -13.978 -14.065 1.00 64.75 101 VAL A N 1
ATOM 844 C CA . VAL A 1 101 ? 16.560 -12.836 -13.133 1.00 64.75 101 VAL A CA 1
ATOM 845 C C . VAL A 1 101 ? 15.324 -12.794 -12.240 1.00 64.75 101 VAL A C 1
ATOM 847 O O . VAL A 1 101 ? 14.282 -12.252 -12.604 1.00 64.75 101 VAL A O 1
ATOM 850 N N . MET A 1 102 ? 15.464 -13.335 -11.028 1.00 60.06 102 MET A N 1
ATOM 851 C CA . MET A 1 102 ? 14.506 -13.129 -9.941 1.00 60.06 102 MET A CA 1
ATOM 852 C C . MET A 1 102 ? 14.899 -11.906 -9.111 1.00 60.06 102 MET A C 1
ATOM 854 O O . MET A 1 102 ? 16.001 -11.828 -8.569 1.00 60.06 102 MET A O 1
ATOM 858 N N . LEU A 1 103 ? 13.973 -10.953 -8.991 1.00 64.56 103 LEU A N 1
ATOM 859 C CA . LEU A 1 103 ? 14.074 -9.876 -8.015 1.00 64.56 103 LEU A CA 1
ATOM 860 C C . LEU A 1 103 ? 13.539 -10.394 -6.679 1.00 64.56 103 LEU A C 1
ATOM 862 O O . LEU A 1 103 ? 12.333 -10.354 -6.434 1.00 64.56 103 LEU A O 1
ATOM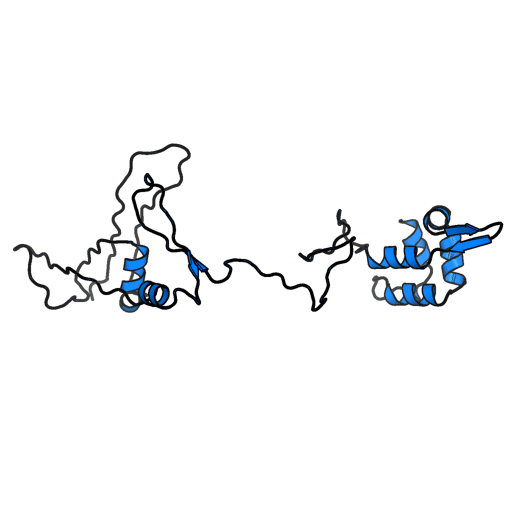 866 N N . ASP A 1 104 ? 14.435 -10.910 -5.842 1.00 65.75 104 ASP A N 1
ATOM 867 C CA . ASP A 1 104 ? 14.081 -11.288 -4.480 1.00 65.75 104 ASP A CA 1
ATOM 868 C C . ASP A 1 104 ? 14.261 -10.090 -3.544 1.00 65.75 104 ASP A C 1
ATOM 870 O O . ASP A 1 104 ? 15.331 -9.479 -3.472 1.00 65.75 104 ASP A O 1
ATOM 874 N N . PHE A 1 105 ? 13.185 -9.724 -2.855 1.00 72.25 105 PHE A N 1
ATOM 875 C CA . PHE A 1 105 ? 13.202 -8.663 -1.862 1.00 72.25 105 PHE A CA 1
ATOM 876 C C . PHE A 1 105 ? 13.388 -9.311 -0.490 1.00 72.25 105 PHE A C 1
ATOM 878 O O . PHE A 1 105 ? 12.423 -9.873 0.046 1.00 72.25 105 PHE A O 1
ATOM 885 N N . PRO A 1 106 ? 14.586 -9.224 0.116 1.00 66.19 106 PRO A N 1
ATOM 886 C CA . PRO A 1 106 ? 14.781 -9.744 1.458 1.00 66.19 106 PRO A CA 1
ATOM 887 C C . PRO A 1 106 ? 13.798 -9.051 2.412 1.00 66.19 106 PRO A C 1
ATOM 889 O O . PRO A 1 106 ? 13.638 -7.831 2.374 1.00 66.19 106 PRO A O 1
ATOM 892 N N . TYR A 1 107 ? 13.124 -9.843 3.252 1.00 66.06 107 TYR A N 1
ATOM 893 C CA . TYR A 1 107 ? 12.107 -9.401 4.222 1.00 66.06 107 TYR A CA 1
ATOM 894 C C . TYR A 1 107 ? 10.770 -8.898 3.647 1.00 66.06 107 TYR A C 1
ATOM 896 O O . TYR A 1 107 ? 9.991 -8.286 4.381 1.00 66.06 107 TYR A O 1
ATOM 904 N N . LYS A 1 108 ? 10.442 -9.185 2.378 1.00 73.69 108 LYS A N 1
ATOM 905 C CA . LYS A 1 108 ? 9.130 -8.824 1.795 1.00 73.69 108 LYS A CA 1
ATOM 906 C C . LYS A 1 108 ? 7.930 -9.427 2.534 1.00 73.69 108 LYS A C 1
ATOM 908 O O . LYS A 1 108 ? 6.840 -8.863 2.504 1.00 73.69 108 LYS A O 1
ATOM 913 N N . ASP A 1 109 ? 8.145 -10.549 3.217 1.00 75.00 109 ASP A N 1
ATOM 914 C CA . ASP A 1 109 ? 7.116 -11.302 3.932 1.00 75.00 109 ASP A CA 1
ATOM 915 C C . ASP A 1 109 ? 7.145 -11.042 5.448 1.00 75.00 109 ASP A C 1
ATOM 917 O O . ASP A 1 109 ? 6.802 -11.921 6.236 1.00 75.00 109 ASP A O 1
ATOM 921 N N . CYS A 1 110 ? 7.552 -9.847 5.884 1.00 80.06 110 CYS A N 1
ATOM 922 C CA . CYS A 1 110 ? 7.605 -9.485 7.302 1.00 80.06 110 CYS A CA 1
ATOM 923 C C . CYS A 1 110 ? 6.449 -8.567 7.738 1.00 80.06 110 CYS A C 1
ATOM 925 O O . CYS A 1 110 ? 5.999 -7.700 6.991 1.00 80.06 110 CYS A O 1
ATOM 927 N N . ILE A 1 111 ? 5.996 -8.731 8.982 1.00 78.38 111 ILE A N 1
ATOM 928 C CA . ILE A 1 111 ? 5.071 -7.829 9.676 1.00 78.38 111 ILE A CA 1
ATOM 929 C C . ILE A 1 111 ? 5.861 -7.057 10.732 1.00 78.38 111 ILE A C 1
ATOM 931 O O . ILE A 1 111 ? 6.554 -7.656 11.553 1.00 78.38 111 ILE A O 1
ATOM 935 N N . LEU A 1 112 ? 5.759 -5.729 10.704 1.00 80.88 112 LEU A N 1
ATOM 936 C CA . LEU A 1 112 ? 6.392 -4.854 11.685 1.00 80.88 112 LEU A CA 1
ATOM 937 C C . LEU A 1 112 ? 5.491 -4.691 12.911 1.00 80.88 112 LEU A C 1
ATOM 939 O O . LEU A 1 112 ? 4.365 -4.200 12.801 1.00 80.88 112 LEU A O 1
ATOM 943 N N . GLU A 1 113 ? 5.998 -5.055 14.084 1.00 74.94 113 GLU A N 1
ATOM 944 C CA . GLU A 1 113 ? 5.311 -4.795 15.344 1.00 74.94 113 GLU A CA 1
ATOM 945 C C . GLU A 1 113 ? 5.543 -3.350 15.802 1.00 74.94 113 GLU A C 1
ATOM 947 O O . GLU A 1 113 ? 6.601 -2.984 16.319 1.00 74.94 113 GLU A O 1
ATOM 952 N N . GLY A 1 114 ? 4.516 -2.517 15.637 1.00 68.31 114 GLY A N 1
ATOM 953 C CA . GLY A 1 114 ? 4.507 -1.149 16.147 1.00 68.31 114 GLY A CA 1
ATOM 954 C C . GLY A 1 114 ? 4.233 -1.108 17.651 1.00 68.31 114 GLY A C 1
ATOM 955 O O . GLY A 1 114 ? 3.087 -1.204 18.093 1.00 68.31 114 GLY A O 1
ATOM 956 N N . GLY A 1 115 ? 5.273 -0.927 18.465 1.00 60.34 115 GLY A N 1
ATOM 957 C CA . GLY A 1 115 ? 5.129 -0.823 19.916 1.00 60.34 115 GLY A CA 1
ATOM 958 C C . GLY A 1 115 ? 4.746 0.587 20.388 1.00 60.34 115 GLY A C 1
ATOM 959 O O . GLY A 1 115 ? 5.503 1.532 20.202 1.00 60.34 115 GLY A O 1
ATOM 960 N N . MET A 1 116 ? 3.671 0.735 21.168 1.00 57.47 116 MET A N 1
ATOM 961 C CA . MET A 1 116 ? 3.304 2.021 21.794 1.00 57.47 116 MET A CA 1
ATOM 962 C C . MET A 1 116 ? 4.118 2.283 23.078 1.00 57.47 116 MET A C 1
ATOM 964 O O . MET A 1 116 ? 4.017 1.534 24.045 1.00 57.47 116 MET A O 1
ATOM 968 N N . THR A 1 117 ? 4.967 3.312 23.097 1.00 55.09 117 THR A N 1
ATOM 969 C CA . THR A 1 117 ? 5.538 3.945 24.313 1.00 55.09 117 THR A CA 1
ATOM 970 C C . THR A 1 117 ? 5.566 5.452 24.105 1.00 55.09 117 THR A C 1
ATOM 972 O O . THR A 1 117 ? 5.389 5.925 22.987 1.00 55.09 117 THR A O 1
ATOM 975 N N . THR A 1 118 ? 5.803 6.218 25.170 1.00 56.25 118 THR A N 1
ATOM 976 C CA . THR A 1 118 ? 6.177 7.631 25.051 1.00 56.25 118 THR A CA 1
ATOM 977 C C . THR A 1 118 ? 7.297 7.811 24.024 1.00 56.25 118 THR A C 1
ATOM 979 O O . THR A 1 118 ? 8.295 7.097 24.087 1.00 56.25 118 THR A O 1
ATOM 982 N N . GLU A 1 119 ? 7.131 8.791 23.132 1.00 55.22 119 GLU A N 1
ATOM 983 C CA . GLU A 1 119 ? 8.016 9.139 21.998 1.00 55.22 119 GLU A CA 1
ATOM 984 C C . GLU A 1 119 ? 9.502 9.347 22.361 1.00 55.22 119 GLU A C 1
ATOM 986 O O . GLU A 1 119 ? 10.347 9.435 21.479 1.00 55.22 119 GLU A O 1
ATOM 991 N N . ASP A 1 120 ? 9.836 9.432 23.651 1.00 50.25 120 ASP A N 1
ATOM 992 C CA . ASP A 1 120 ? 11.186 9.713 24.150 1.00 50.25 120 ASP A CA 1
ATOM 993 C C . ASP A 1 120 ? 12.074 8.465 24.313 1.00 50.25 120 ASP A C 1
ATOM 995 O O . ASP A 1 120 ? 13.239 8.598 24.680 1.00 50.25 120 ASP A O 1
ATOM 999 N N . VAL A 1 121 ? 11.558 7.256 24.059 1.00 56.56 121 VAL A N 1
ATOM 1000 C CA . VAL A 1 121 ? 12.330 6.009 24.188 1.00 56.56 121 VAL A CA 1
ATOM 1001 C C . VAL A 1 121 ? 12.421 5.322 22.831 1.00 56.56 121 VAL A C 1
ATOM 1003 O O . VAL A 1 121 ? 11.420 4.822 22.319 1.00 56.56 121 VAL A O 1
ATOM 1006 N N . GLY A 1 122 ? 13.629 5.285 22.258 1.00 54.88 122 GLY A N 1
ATOM 1007 C CA . GLY A 1 122 ? 13.923 4.479 21.074 1.00 54.88 122 GLY A CA 1
ATOM 1008 C C . GLY A 1 122 ? 13.626 3.006 21.354 1.00 54.88 122 GLY A C 1
ATOM 1009 O O . GLY A 1 122 ? 14.019 2.476 22.394 1.00 54.88 122 GLY A O 1
ATOM 1010 N N . LYS A 1 123 ? 12.897 2.354 20.448 1.00 62.69 123 LYS A N 1
ATOM 1011 C CA . LYS A 1 123 ? 12.476 0.962 20.601 1.00 62.69 123 LYS A CA 1
ATOM 1012 C C . LYS A 1 123 ? 13.170 0.047 19.612 1.00 62.69 123 LYS A C 1
ATOM 1014 O O . LYS A 1 123 ? 13.481 0.431 18.490 1.00 62.69 123 LYS A O 1
ATOM 1019 N N . LYS A 1 124 ? 13.342 -1.199 20.045 1.00 64.19 124 LYS A N 1
ATOM 1020 C CA . LYS A 1 124 ? 13.642 -2.319 19.163 1.00 64.19 124 LYS A CA 1
ATOM 1021 C C . LYS A 1 124 ? 12.327 -2.758 18.523 1.00 64.19 124 LYS A C 1
ATOM 1023 O O . LYS A 1 124 ? 11.558 -3.481 19.146 1.00 64.19 124 LYS A O 1
ATOM 1028 N N . GLU A 1 125 ? 12.041 -2.245 17.335 1.00 71.00 125 GLU A N 1
ATOM 1029 C CA . GLU A 1 125 ? 10.918 -2.726 16.532 1.00 71.00 125 GLU A CA 1
ATOM 1030 C C . GLU A 1 125 ? 11.227 -4.152 16.059 1.00 71.00 125 GLU A C 1
ATOM 1032 O O . GLU A 1 125 ? 12.327 -4.432 15.570 1.00 71.00 125 GLU A O 1
ATOM 1037 N N . LEU A 1 126 ? 10.285 -5.069 16.276 1.00 73.44 126 LEU A N 1
ATOM 1038 C CA . LEU A 1 126 ? 10.424 -6.471 15.899 1.00 73.44 126 LEU A CA 1
ATOM 1039 C C . LEU A 1 126 ? 9.777 -6.694 14.532 1.00 73.44 126 LEU A C 1
ATOM 1041 O O . LEU A 1 126 ? 8.644 -6.281 14.286 1.00 73.44 126 LEU A O 1
ATOM 1045 N N . TYR A 1 127 ? 10.519 -7.355 13.647 1.00 80.19 127 TYR A N 1
ATOM 1046 C CA . TYR A 1 127 ? 10.034 -7.804 12.348 1.00 80.19 127 TYR A CA 1
ATOM 1047 C C . TYR A 1 127 ? 9.725 -9.296 12.435 1.00 80.19 127 TYR A C 1
ATOM 1049 O O . TYR A 1 127 ? 10.627 -10.113 12.622 1.00 80.19 127 TYR A O 1
ATOM 1057 N N . TYR A 1 128 ? 8.453 -9.648 12.283 1.00 82.00 128 TYR A N 1
ATOM 1058 C CA . TYR A 1 128 ? 7.988 -11.028 12.288 1.00 82.00 128 TYR A CA 1
ATOM 1059 C C . TYR A 1 128 ? 7.893 -11.559 10.862 1.00 82.00 128 TYR A C 1
ATOM 1061 O O . TYR A 1 128 ? 7.087 -11.072 10.074 1.00 82.00 128 TYR A O 1
ATOM 1069 N N . HIS A 1 129 ? 8.699 -12.565 10.520 1.00 84.94 129 HIS A N 1
ATOM 1070 C CA . HIS A 1 129 ? 8.599 -13.233 9.223 1.00 84.94 129 HIS A CA 1
ATOM 1071 C C . HIS A 1 129 ? 7.342 -14.110 9.176 1.00 84.94 129 HIS A C 1
ATOM 1073 O O . HIS A 1 129 ? 7.170 -14.984 10.024 1.00 84.94 129 HIS A O 1
ATOM 1079 N N . ARG A 1 130 ? 6.493 -13.923 8.161 1.00 79.31 130 ARG A N 1
ATOM 1080 C CA . ARG A 1 130 ? 5.175 -14.565 8.029 1.00 79.31 130 ARG A CA 1
ATOM 1081 C C . ARG A 1 130 ? 5.219 -16.087 8.093 1.00 79.31 130 ARG A C 1
ATOM 1083 O O . ARG A 1 130 ? 4.264 -16.697 8.556 1.00 79.31 130 ARG A O 1
ATOM 1090 N N . GLU A 1 131 ? 6.295 -16.711 7.625 1.00 81.50 131 GLU A N 1
ATOM 1091 C CA . GLU A 1 131 ? 6.418 -18.172 7.676 1.00 81.50 131 GLU A CA 1
ATOM 1092 C C . GLU A 1 131 ? 7.019 -18.694 8.979 1.00 81.50 131 GLU A C 1
ATOM 1094 O O . GLU A 1 131 ? 6.631 -19.771 9.419 1.00 81.50 131 GLU A O 1
ATOM 1099 N N . LEU A 1 132 ? 7.940 -17.945 9.593 1.00 83.25 132 LEU A N 1
ATOM 1100 C CA . LEU A 1 132 ? 8.689 -18.412 10.765 1.00 83.25 132 LEU A CA 1
ATOM 1101 C C . LEU A 1 132 ? 7.984 -18.060 12.079 1.00 83.25 132 LEU A C 1
ATOM 1103 O O . LEU A 1 132 ? 8.103 -18.806 13.039 1.00 83.25 132 LEU A O 1
ATOM 1107 N N . ALA A 1 133 ? 7.250 -16.947 12.109 1.00 85.25 133 ALA A N 1
ATOM 1108 C CA . ALA A 1 133 ? 6.582 -16.409 13.293 1.00 85.25 133 ALA A CA 1
ATOM 1109 C C . ALA A 1 133 ? 5.052 -16.419 13.135 1.00 85.25 133 ALA A C 1
ATOM 1111 O O . ALA A 1 133 ? 4.372 -15.419 13.372 1.00 85.25 133 ALA A O 1
ATOM 1112 N N . ARG A 1 134 ? 4.505 -17.534 12.630 1.00 84.00 134 ARG A N 1
ATOM 1113 C CA . ARG A 1 134 ? 3.059 -17.674 12.379 1.00 84.00 134 ARG A CA 1
ATOM 1114 C C . ARG A 1 134 ? 2.245 -17.526 13.658 1.00 84.00 134 ARG A C 1
ATOM 1116 O O . ARG A 1 134 ? 1.248 -16.816 13.648 1.00 84.00 134 ARG A O 1
ATOM 1123 N N . GLU A 1 135 ? 2.685 -18.151 14.747 1.00 84.81 135 GLU A N 1
ATOM 1124 C CA . GLU A 1 135 ? 1.967 -18.136 16.025 1.00 84.81 135 GLU A CA 1
ATOM 1125 C C . GLU A 1 135 ? 1.901 -16.727 16.619 1.00 84.81 135 GLU A C 1
ATOM 1127 O O . GLU A 1 135 ? 0.829 -16.269 17.014 1.00 84.81 135 GLU A O 1
ATOM 1132 N N . GLU A 1 136 ? 3.017 -15.996 16.630 1.00 82.62 136 GLU A N 1
ATOM 1133 C CA . GLU A 1 136 ? 3.066 -14.621 17.125 1.00 82.62 136 GLU A CA 1
ATOM 1134 C C . GLU A 1 136 ? 2.189 -13.695 16.282 1.00 82.62 136 GLU A C 1
ATOM 1136 O O . GLU A 1 136 ? 1.473 -12.854 16.830 1.00 82.62 136 GLU A O 1
ATOM 1141 N N . ILE A 1 137 ? 2.205 -13.870 14.957 1.00 82.94 137 ILE A N 1
ATOM 1142 C CA . ILE A 1 137 ? 1.363 -13.107 14.031 1.00 82.94 137 ILE A CA 1
ATOM 1143 C C . ILE A 1 137 ? -0.118 -13.422 14.257 1.00 82.94 137 ILE A C 1
ATOM 1145 O O . ILE A 1 137 ? -0.924 -12.496 14.352 1.00 82.94 137 ILE A O 1
ATOM 1149 N N . ASP A 1 138 ? -0.488 -14.693 14.395 1.00 84.75 138 ASP A N 1
ATOM 1150 C CA . ASP A 1 138 ? -1.869 -15.102 14.649 1.00 84.75 138 ASP A CA 1
ATOM 1151 C C . ASP A 1 138 ? -2.361 -14.564 15.992 1.00 84.75 138 ASP A C 1
ATOM 1153 O O . ASP A 1 138 ? -3.454 -14.001 16.079 1.00 84.75 138 ASP A O 1
ATOM 1157 N N . VAL A 1 139 ? -1.533 -14.631 17.039 1.00 83.00 139 VAL A N 1
ATOM 1158 C CA . VAL A 1 139 ? -1.842 -14.009 18.330 1.00 83.00 139 VAL A CA 1
ATOM 1159 C C . VAL A 1 139 ? -1.990 -12.504 18.162 1.00 83.00 139 VAL A C 1
ATOM 1161 O O . VAL A 1 139 ? -2.955 -11.941 18.680 1.00 83.00 139 VAL A O 1
ATOM 1164 N N . MET A 1 140 ? -1.093 -11.835 17.438 1.00 78.38 140 MET A N 1
ATOM 1165 C CA . MET A 1 140 ? -1.140 -10.389 17.217 1.00 78.38 140 MET A CA 1
ATOM 1166 C C . MET A 1 140 ? -2.438 -9.966 16.521 1.00 78.38 140 MET A C 1
ATOM 1168 O O . MET A 1 140 ? -3.090 -9.036 17.000 1.00 78.38 140 MET A O 1
ATOM 1172 N N . LEU A 1 141 ? -2.832 -10.685 15.468 1.00 76.25 141 LEU A N 1
ATOM 1173 C CA . LEU A 1 141 ? -4.014 -10.415 14.645 1.00 76.25 141 LEU A CA 1
ATOM 1174 C C . LEU A 1 141 ? -5.319 -10.967 15.237 1.00 76.25 141 LEU A C 1
ATOM 1176 O O . LEU A 1 141 ? -6.403 -10.582 14.795 1.00 76.25 141 LEU A O 1
ATOM 1180 N N . SER A 1 142 ? -5.244 -11.842 16.241 1.00 82.75 142 SER A N 1
ATOM 1181 C CA . SER A 1 142 ? -6.425 -12.369 16.921 1.00 82.75 142 SER A CA 1
ATOM 1182 C C . SER A 1 142 ? -7.238 -11.269 17.612 1.00 82.75 142 SER A C 1
ATOM 1184 O O . SER A 1 142 ? -6.717 -10.243 18.073 1.00 82.75 142 SER A O 1
ATOM 1186 N N . ARG A 1 143 ? -8.550 -11.510 17.721 1.00 76.31 143 ARG A N 1
ATOM 1187 C CA . ARG A 1 143 ? -9.486 -10.617 18.412 1.00 76.31 143 ARG A CA 1
ATOM 1188 C C . ARG A 1 143 ? -9.035 -10.394 19.854 1.00 76.31 143 ARG A C 1
ATOM 1190 O O . ARG A 1 143 ? -8.904 -11.339 20.628 1.00 76.31 143 ARG A O 1
ATOM 1197 N N . LYS A 1 144 ? -8.846 -9.129 20.230 1.00 78.25 144 LYS A N 1
ATOM 1198 C CA . LYS A 1 144 ? -8.500 -8.755 21.605 1.00 78.25 144 LYS A CA 1
ATOM 1199 C C . LYS A 1 144 ? -9.757 -8.654 22.456 1.00 78.25 144 LYS A C 1
ATOM 1201 O O . LYS A 1 144 ? -10.713 -7.978 22.076 1.00 78.25 144 LYS A O 1
ATOM 1206 N N . VAL A 1 145 ? -9.718 -9.299 23.617 1.00 79.75 145 VAL A N 1
ATOM 1207 C CA . VAL A 1 145 ? -10.770 -9.230 24.634 1.00 79.75 145 VAL A CA 1
ATOM 1208 C C . VAL A 1 145 ? -10.476 -8.063 25.576 1.00 79.75 145 VAL A C 1
ATOM 1210 O O . VAL A 1 145 ? -9.339 -7.885 26.011 1.00 79.75 145 VAL A O 1
ATOM 1213 N N . LEU A 1 146 ? -11.496 -7.259 25.886 1.00 81.38 146 LEU A N 1
ATOM 1214 C CA . LEU A 1 146 ? -11.396 -6.217 26.908 1.00 81.38 146 LEU A CA 1
ATOM 1215 C C . LEU A 1 146 ? -11.410 -6.872 28.294 1.00 81.38 146 LEU A C 1
ATOM 1217 O O . LEU A 1 146 ? -12.317 -7.639 28.610 1.00 81.38 146 LEU A O 1
ATOM 1221 N N . THR A 1 147 ? -10.412 -6.566 29.116 1.00 80.62 147 THR A N 1
ATOM 1222 C CA . THR A 1 147 ? -10.262 -7.089 30.482 1.00 80.62 147 THR A CA 1
ATOM 1223 C C . THR A 1 147 ? -10.341 -5.953 31.506 1.00 80.62 147 THR A C 1
ATOM 1225 O O . THR A 1 147 ? -10.268 -4.780 31.142 1.00 80.62 147 THR A O 1
ATOM 1228 N N . ASN A 1 148 ? -10.501 -6.287 32.794 1.00 81.94 148 ASN A N 1
ATOM 1229 C CA . ASN A 1 148 ? -10.603 -5.323 33.905 1.00 81.94 148 ASN A CA 1
ATOM 1230 C C . ASN A 1 148 ? -11.745 -4.305 33.748 1.00 81.94 148 ASN A C 1
ATOM 1232 O O . ASN A 1 148 ? -11.565 -3.101 33.943 1.00 81.94 148 ASN A O 1
ATOM 1236 N N . ILE A 1 149 ? -12.924 -4.797 33.379 1.00 81.88 149 ILE A N 1
ATOM 1237 C CA . ILE A 1 149 ? -14.116 -3.972 33.213 1.00 81.88 149 ILE A CA 1
ATOM 1238 C C . ILE A 1 149 ? -14.659 -3.591 34.597 1.00 81.88 149 ILE A C 1
ATOM 1240 O O . ILE A 1 149 ? -14.884 -4.461 35.434 1.00 81.88 149 ILE A O 1
ATOM 1244 N N . LYS A 1 150 ? -14.881 -2.293 34.819 1.00 85.06 150 LYS A N 1
ATOM 1245 C CA . LYS A 1 150 ? -15.415 -1.727 36.065 1.00 85.06 150 LYS A CA 1
ATOM 1246 C C . LYS A 1 150 ? -16.598 -0.823 35.747 1.00 85.06 150 LYS A C 1
ATOM 1248 O O . LYS A 1 150 ? -16.508 -0.032 34.805 1.00 85.06 150 LYS A O 1
ATOM 1253 N N . LYS A 1 151 ? -17.688 -0.930 36.512 1.00 84.31 151 LYS A N 1
ATOM 1254 C CA . LYS A 1 151 ? -18.828 -0.013 36.403 1.00 84.31 151 LYS A CA 1
ATOM 1255 C C . LYS A 1 151 ? -18.716 1.041 37.494 1.00 84.31 151 LYS A C 1
ATOM 1257 O O . LYS A 1 151 ? -18.446 0.693 38.637 1.00 84.31 151 LYS A O 1
ATOM 1262 N N . TYR A 1 152 ? -18.929 2.300 37.134 1.00 84.62 152 TYR A N 1
ATOM 1263 C CA . TYR A 1 152 ? -18.992 3.401 38.089 1.00 84.62 152 TYR A CA 1
ATOM 1264 C C . TYR A 1 152 ? -20.392 4.008 38.072 1.00 84.62 152 TYR A C 1
ATOM 1266 O O . TYR A 1 152 ? -20.889 4.365 37.002 1.00 84.62 152 TYR A O 1
ATOM 1274 N N . ASP A 1 153 ? -21.008 4.118 39.243 1.00 82.56 153 ASP A N 1
ATOM 1275 C CA . ASP A 1 153 ? -22.255 4.844 39.470 1.00 82.56 153 ASP A CA 1
ATOM 1276 C C . ASP A 1 153 ? -22.091 5.867 40.610 1.00 82.56 153 ASP A C 1
ATOM 1278 O O . ASP A 1 153 ? -20.985 6.102 41.100 1.00 82.56 153 ASP A O 1
ATOM 1282 N N . GLU A 1 154 ? -23.183 6.515 41.021 1.00 83.69 154 GLU A N 1
ATOM 1283 C CA . GLU A 1 154 ? -23.172 7.499 42.115 1.00 83.69 154 GLU A CA 1
ATOM 1284 C C . GLU A 1 154 ? -22.720 6.906 43.463 1.00 83.69 154 GLU A C 1
ATOM 1286 O O . GLU A 1 154 ? -22.326 7.649 44.361 1.00 83.69 154 GLU A O 1
ATOM 1291 N N . GLN A 1 155 ? -22.755 5.578 43.609 1.00 79.50 155 GLN A N 1
ATOM 1292 C CA . GLN A 1 155 ? -22.416 4.842 44.827 1.00 79.50 155 GLN A CA 1
ATOM 1293 C C . GLN A 1 155 ? -20.994 4.258 44.786 1.00 79.50 155 GLN A C 1
ATOM 1295 O O . GLN A 1 155 ? -20.512 3.757 45.802 1.00 79.50 155 GLN A O 1
ATOM 1300 N N . GLY A 1 156 ? -20.292 4.372 43.653 1.00 83.25 156 GLY A N 1
ATOM 1301 C CA . GLY A 1 156 ? -18.889 3.993 43.502 1.00 83.25 156 GLY A CA 1
ATOM 1302 C C . GLY A 1 156 ? -18.658 2.900 42.460 1.00 83.25 156 GLY A C 1
ATOM 1303 O O . GLY A 1 156 ? -19.270 2.894 41.395 1.00 83.25 156 GLY A O 1
ATOM 1304 N N . GLU A 1 157 ? -17.688 2.020 42.729 1.00 85.69 157 GLU A N 1
ATOM 1305 C CA . GLU A 1 157 ? -17.295 0.928 41.830 1.00 85.69 157 GLU A CA 1
ATOM 1306 C C . GLU A 1 157 ? -18.163 -0.317 42.071 1.00 85.69 157 GLU A C 1
ATOM 1308 O O . GLU A 1 157 ? -18.265 -0.789 43.202 1.00 85.69 157 GLU A O 1
ATOM 1313 N N . GLN A 1 158 ? -18.749 -0.870 41.008 1.00 79.50 158 GLN A N 1
ATOM 1314 C CA . GLN A 1 158 ? -19.539 -2.104 41.039 1.00 79.50 158 GLN A CA 1
ATOM 1315 C C . GLN A 1 158 ? -19.018 -3.142 40.038 1.00 79.50 158 GLN A C 1
ATOM 1317 O O . GLN A 1 158 ? -18.473 -2.805 38.977 1.00 79.50 158 GLN A O 1
ATOM 1322 N N . GLU A 1 159 ? -19.236 -4.420 40.363 1.00 73.06 159 GLU A N 1
ATOM 1323 C CA . GLU A 1 159 ? -19.014 -5.527 39.434 1.00 73.06 159 GLU A CA 1
ATOM 1324 C C . GLU A 1 159 ? -20.034 -5.498 38.292 1.00 73.06 159 GLU A C 1
ATOM 1326 O O . GLU A 1 159 ? -21.222 -5.221 38.471 1.00 73.06 159 GLU A O 1
ATOM 1331 N N . LEU A 1 160 ? -19.549 -5.759 37.081 1.00 73.94 160 LEU A N 1
ATOM 1332 C CA . LEU A 1 160 ? -20.295 -5.524 35.854 1.00 73.94 160 LEU A CA 1
ATOM 1333 C C . LEU A 1 160 ? -20.943 -6.831 35.368 1.00 73.94 160 LEU A C 1
ATOM 1335 O O . LEU A 1 160 ? -20.248 -7.791 35.052 1.00 73.94 160 LEU A O 1
ATOM 1339 N N . THR A 1 161 ? -22.274 -6.862 35.273 1.00 70.00 161 THR A N 1
ATOM 1340 C CA . THR A 1 161 ? -23.050 -8.012 34.758 1.00 70.00 161 THR A CA 1
ATOM 1341 C C . THR A 1 161 ? -23.281 -7.961 33.245 1.00 70.00 161 THR A C 1
ATOM 1343 O O . THR A 1 161 ? -23.486 -8.996 32.615 1.00 70.00 161 THR A O 1
ATOM 1346 N N . GLY A 1 162 ? -23.208 -6.776 32.634 1.00 74.69 162 GLY A N 1
ATOM 1347 C CA . GLY A 1 162 ? -23.296 -6.589 31.185 1.00 74.69 162 GLY A CA 1
ATOM 1348 C C . GLY A 1 162 ? -23.151 -5.124 30.766 1.00 74.69 162 GLY A C 1
ATOM 1349 O O . GLY A 1 162 ? -23.357 -4.222 31.574 1.00 74.69 162 GLY A O 1
ATOM 1350 N N . ILE A 1 163 ? -22.783 -4.901 29.500 1.00 79.56 163 ILE A N 1
ATOM 1351 C CA . ILE A 1 163 ? -22.674 -3.566 28.889 1.00 79.56 163 ILE A CA 1
ATOM 1352 C C . ILE A 1 163 ? -23.919 -3.314 28.040 1.00 79.56 163 ILE A C 1
ATOM 1354 O O . ILE A 1 163 ? -24.088 -3.945 26.986 1.00 79.56 163 ILE A O 1
ATOM 1358 N N . GLY A 1 164 ? -24.762 -2.387 28.484 1.00 79.31 164 GLY A N 1
ATOM 1359 C CA . GLY A 1 164 ? -25.930 -1.913 27.751 1.00 79.31 164 GLY A CA 1
ATOM 1360 C C . GLY A 1 164 ? -25.572 -0.925 26.638 1.00 79.31 164 GLY A C 1
ATOM 1361 O O . GLY A 1 164 ? -24.451 -0.433 26.540 1.00 79.31 164 GLY A O 1
ATOM 1362 N N . GLU A 1 165 ? -26.542 -0.612 25.779 1.00 77.31 165 GLU A N 1
ATOM 1363 C CA . GLU A 1 165 ? -26.347 0.333 24.665 1.00 77.31 165 GLU A CA 1
ATOM 1364 C C . GLU A 1 165 ? -26.232 1.797 25.119 1.00 77.31 165 GLU A C 1
ATOM 1366 O O . GLU A 1 165 ? -25.623 2.609 24.428 1.00 77.31 165 GLU A O 1
ATOM 1371 N N . LYS A 1 166 ? -26.781 2.122 26.296 1.00 80.06 166 LYS A N 1
ATOM 1372 C CA . LYS A 1 166 ? -26.784 3.475 26.881 1.00 80.06 166 LYS A CA 1
ATOM 1373 C C . LYS A 1 166 ? -25.595 3.748 27.805 1.00 80.06 166 LYS A C 1
ATOM 1375 O O . LYS A 1 166 ? -25.486 4.849 28.341 1.00 80.06 166 LYS A O 1
ATOM 1380 N N . ASP A 1 167 ? -24.732 2.757 28.019 1.00 83.62 167 ASP A N 1
ATOM 1381 C CA . ASP A 1 167 ? -23.595 2.898 28.921 1.00 83.62 167 ASP A CA 1
ATOM 1382 C C . ASP A 1 167 ? -22.480 3.729 28.270 1.00 83.62 167 ASP A C 1
ATOM 1384 O O . ASP A 1 167 ? -22.129 3.554 27.101 1.00 83.62 167 ASP A O 1
ATOM 1388 N N . ASN A 1 168 ? -21.881 4.627 29.054 1.00 85.81 168 ASN A N 1
ATOM 1389 C CA . ASN A 1 168 ? -20.698 5.368 28.631 1.00 85.81 168 ASN A CA 1
ATOM 1390 C C . ASN A 1 168 ? -19.451 4.499 28.826 1.00 85.81 168 ASN A C 1
ATOM 1392 O O . ASN A 1 168 ? -19.219 3.967 29.911 1.00 85.81 168 ASN A O 1
ATOM 1396 N N . LEU A 1 169 ? -18.625 4.385 27.785 1.00 87.06 169 LEU A N 1
ATOM 1397 C CA . LEU A 1 169 ? -17.438 3.532 27.790 1.00 87.06 169 LEU A CA 1
ATOM 1398 C C . LEU A 1 169 ? -16.156 4.358 27.861 1.00 87.06 169 LEU A C 1
ATOM 1400 O O . LEU A 1 169 ? -15.930 5.246 27.040 1.00 87.06 169 LEU A O 1
ATOM 1404 N N . ILE A 1 170 ? -15.281 4.005 28.803 1.00 87.25 170 ILE A N 1
ATOM 1405 C CA . ILE A 1 170 ? -13.904 4.502 28.872 1.00 87.25 170 ILE A CA 1
ATOM 1406 C C . ILE A 1 170 ? -12.974 3.318 28.628 1.00 87.25 170 ILE A C 1
ATOM 1408 O O . ILE A 1 170 ? -12.905 2.395 29.436 1.00 87.25 170 ILE A O 1
ATOM 1412 N N . ILE A 1 171 ? -12.246 3.346 27.512 1.00 86.56 171 ILE A N 1
ATOM 1413 C CA . ILE A 1 171 ? -11.290 2.295 27.153 1.00 86.56 171 ILE A CA 1
ATOM 1414 C C . ILE A 1 171 ? -9.879 2.833 27.358 1.00 86.56 171 ILE A C 1
ATOM 1416 O O . ILE A 1 171 ? -9.465 3.797 26.715 1.00 86.56 171 ILE A O 1
ATOM 1420 N N . LYS A 1 172 ? -9.125 2.193 28.252 1.00 82.44 172 LYS A N 1
ATOM 1421 C CA . LYS A 1 172 ? -7.723 2.521 28.510 1.00 82.44 172 LYS A CA 1
ATOM 1422 C C . LYS A 1 172 ? -6.824 1.568 27.729 1.00 82.44 172 LYS A C 1
ATOM 1424 O O . LYS A 1 172 ? -6.793 0.377 28.017 1.00 82.44 172 LYS A O 1
ATOM 1429 N N . GLY A 1 173 ? -6.063 2.089 26.772 1.00 79.00 173 GLY A N 1
ATOM 1430 C CA . GLY A 1 173 ? -5.131 1.284 25.984 1.00 79.00 173 GLY A CA 1
ATOM 1431 C C . GLY A 1 173 ? -4.711 1.963 24.686 1.00 79.00 173 GLY A C 1
ATOM 1432 O O . GLY A 1 173 ? -4.893 3.166 24.514 1.00 79.00 173 GLY A O 1
ATOM 1433 N N . ASN A 1 174 ? -4.140 1.176 23.775 1.00 80.25 174 ASN A N 1
ATOM 1434 C CA . ASN A 1 174 ? -3.826 1.623 22.421 1.00 80.25 174 ASN A CA 1
ATOM 1435 C C . ASN A 1 174 ? -5.133 1.927 21.665 1.00 80.25 174 ASN A C 1
ATOM 1437 O O . ASN A 1 174 ? -6.017 1.074 21.580 1.00 80.25 174 ASN A O 1
ATOM 1441 N N . ASN A 1 175 ? -5.244 3.141 21.124 1.00 83.69 175 ASN A N 1
ATOM 1442 C CA . ASN A 1 175 ? -6.438 3.616 20.426 1.00 83.69 175 ASN A CA 1
ATOM 1443 C C . ASN A 1 175 ? -6.784 2.779 19.186 1.00 83.69 175 ASN A C 1
ATOM 1445 O O . ASN A 1 175 ? -7.959 2.522 18.946 1.00 83.69 175 ASN A O 1
ATOM 1449 N N . LEU A 1 176 ? -5.788 2.320 18.427 1.00 82.06 176 LEU A N 1
ATOM 1450 C CA . LEU A 1 176 ? -5.990 1.506 17.233 1.00 82.06 176 LEU A CA 1
ATOM 1451 C C . LEU A 1 176 ? -6.579 0.139 17.593 1.00 82.06 176 LEU A C 1
ATOM 1453 O O . LEU A 1 176 ? -7.563 -0.285 16.991 1.00 82.06 176 LEU A O 1
ATOM 1457 N N . ILE A 1 177 ? -6.021 -0.512 18.619 1.00 80.31 177 ILE A N 1
ATOM 1458 C CA . ILE A 1 177 ? -6.525 -1.801 19.115 1.00 80.31 177 ILE A CA 1
ATOM 1459 C C . ILE A 1 177 ? -7.936 -1.628 19.684 1.00 80.31 177 ILE A C 1
ATOM 1461 O O . ILE A 1 177 ? -8.827 -2.402 19.351 1.00 80.31 177 ILE A O 1
ATOM 1465 N N . ALA A 1 178 ? -8.160 -0.584 20.489 1.00 84.12 178 ALA A N 1
ATOM 1466 C CA . ALA A 1 178 ? -9.466 -0.293 21.070 1.00 84.12 178 ALA A CA 1
ATOM 1467 C C . ALA A 1 178 ? -10.542 -0.093 19.993 1.00 84.12 178 ALA A C 1
ATOM 1469 O O . ALA A 1 178 ? -11.595 -0.725 20.056 1.00 84.12 178 ALA A O 1
ATOM 1470 N N . LEU A 1 179 ? -10.261 0.738 18.982 1.00 86.12 179 LEU A N 1
ATOM 1471 C CA . LEU A 1 179 ? -11.166 0.985 17.859 1.00 86.12 179 LEU A CA 1
ATOM 1472 C C . LEU A 1 179 ? -11.442 -0.287 17.057 1.00 86.12 179 LEU A C 1
ATOM 1474 O O . LEU A 1 179 ? -12.586 -0.535 16.686 1.00 86.12 179 LEU A O 1
ATOM 1478 N N . HIS A 1 180 ? -10.416 -1.105 16.815 1.00 84.94 180 HIS A N 1
ATOM 1479 C CA . HIS A 1 180 ? -10.577 -2.375 16.118 1.00 84.94 180 HIS A CA 1
ATOM 1480 C C . HIS A 1 180 ? -11.472 -3.347 16.901 1.00 84.94 180 HIS A C 1
ATOM 1482 O O . HIS A 1 180 ? -12.385 -3.927 16.320 1.00 84.94 180 HIS A O 1
ATOM 1488 N N . SER A 1 181 ? -11.282 -3.463 18.220 1.00 84.69 181 SER A N 1
ATOM 1489 C CA . SER A 1 181 ? -12.091 -4.339 19.078 1.00 84.69 181 SER A CA 1
ATOM 1490 C C . SER A 1 181 ? -13.568 -3.941 19.142 1.00 84.69 181 SER A C 1
ATOM 1492 O O . SER A 1 181 ? -14.422 -4.817 19.249 1.00 84.69 181 SER A O 1
ATOM 1494 N N . ILE A 1 182 ? -13.895 -2.645 19.086 1.00 86.88 182 ILE A N 1
ATOM 1495 C CA . ILE A 1 182 ? -15.288 -2.165 19.174 1.00 86.88 182 ILE A CA 1
ATOM 1496 C C . ILE A 1 182 ? -15.958 -1.967 17.807 1.00 86.88 182 ILE A C 1
ATOM 1498 O O . ILE A 1 182 ? -17.166 -1.722 17.751 1.00 86.88 182 ILE A O 1
ATOM 1502 N N . LYS A 1 183 ? -15.195 -2.080 16.710 1.00 87.94 183 LYS A N 1
ATOM 1503 C CA . LYS A 1 183 ? -15.663 -1.843 15.337 1.00 87.94 183 LYS A CA 1
ATOM 1504 C C . LYS A 1 183 ? -16.908 -2.662 15.015 1.00 87.94 183 LYS A C 1
ATOM 1506 O O . LYS A 1 183 ? -17.893 -2.089 14.568 1.00 87.94 183 LYS A O 1
ATOM 1511 N N . ASP A 1 184 ? -16.877 -3.969 15.270 1.00 87.06 184 ASP A N 1
ATOM 1512 C CA . ASP A 1 184 ? -17.967 -4.878 14.891 1.00 87.06 184 ASP A CA 1
ATOM 1513 C C . ASP A 1 184 ? -19.295 -4.527 15.593 1.00 87.06 184 ASP A C 1
ATOM 1515 O O . ASP A 1 184 ? -20.360 -4.760 15.030 1.00 87.06 184 ASP A O 1
ATOM 1519 N N . ARG A 1 185 ? -19.247 -3.925 16.794 1.00 85.62 185 ARG A N 1
ATOM 1520 C CA . ARG A 1 185 ? -20.440 -3.552 17.579 1.00 85.62 185 ARG A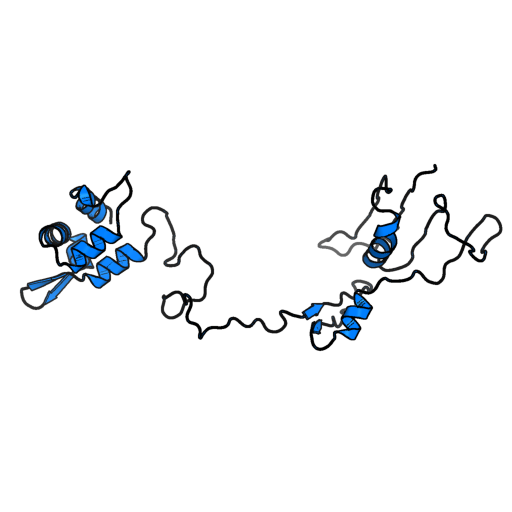 CA 1
ATOM 1521 C C . ARG A 1 185 ? -20.954 -2.142 17.286 1.00 85.62 185 ARG A C 1
ATOM 1523 O O . ARG A 1 185 ? -22.156 -1.918 17.351 1.00 85.62 185 ARG A O 1
ATOM 1530 N N . TYR A 1 186 ? -20.064 -1.190 17.002 1.00 86.38 186 TYR A N 1
ATOM 1531 C CA . TYR A 1 186 ? -20.417 0.234 16.908 1.00 86.38 186 TYR A CA 1
ATOM 1532 C C . TYR A 1 186 ? -20.234 0.846 15.511 1.00 86.38 186 TYR A C 1
ATOM 1534 O O . TYR A 1 186 ? -20.442 2.051 15.334 1.00 86.38 186 TYR A O 1
ATOM 1542 N N . ALA A 1 187 ? -19.862 0.051 14.504 1.00 88.69 187 ALA A N 1
ATOM 1543 C CA . ALA A 1 187 ? -19.795 0.508 13.119 1.00 88.69 187 ALA A CA 1
ATOM 1544 C C . ALA A 1 187 ? -21.140 1.105 12.670 1.00 88.69 187 ALA A C 1
ATOM 1546 O O . ALA A 1 187 ? -22.193 0.499 12.832 1.00 88.69 187 ALA A O 1
ATOM 1547 N N . GLY A 1 188 ? -21.101 2.321 12.119 1.00 88.94 188 GLY A N 1
ATOM 1548 C CA . GLY A 1 188 ? -22.296 3.034 11.651 1.00 88.94 188 GLY A CA 1
ATOM 1549 C C . GLY A 1 188 ? -23.161 3.674 12.747 1.00 88.94 188 GLY A C 1
ATOM 1550 O O . GLY A 1 188 ? -24.046 4.455 12.415 1.00 88.94 188 GLY A O 1
ATOM 1551 N N . LEU A 1 189 ? -22.892 3.418 14.034 1.00 88.12 189 LEU A N 1
ATOM 1552 C CA . LEU A 1 189 ? -23.654 3.986 15.161 1.00 88.12 189 LEU A CA 1
ATOM 1553 C C . LEU A 1 189 ? -23.036 5.277 15.731 1.00 88.12 189 LEU A C 1
ATOM 1555 O O . LEU A 1 189 ? -23.659 5.975 16.533 1.00 88.12 189 LEU A O 1
ATOM 1559 N N . VAL A 1 190 ? -21.800 5.604 15.342 1.00 88.44 190 VAL A N 1
ATOM 1560 C CA . VAL A 1 190 ? -21.065 6.770 15.853 1.00 88.44 190 VAL A CA 1
ATOM 1561 C C . VAL A 1 190 ? -21.490 8.039 15.117 1.00 88.44 190 VAL A C 1
ATOM 1563 O O . VAL A 1 190 ? -21.233 8.194 13.927 1.00 88.44 190 VAL A O 1
ATOM 1566 N N . LYS A 1 191 ? -22.090 8.987 15.844 1.00 91.19 191 LYS A N 1
ATOM 1567 C CA . LYS A 1 191 ? -22.558 10.265 15.278 1.00 91.19 191 LYS A CA 1
ATOM 1568 C C . LYS A 1 191 ? -21.452 11.312 15.115 1.00 91.19 191 LYS A C 1
ATOM 1570 O O . LYS A 1 191 ? -21.495 12.118 14.192 1.00 91.19 191 LYS A O 1
ATOM 1575 N N . MET A 1 192 ? -20.505 11.357 16.048 1.00 89.38 192 MET A N 1
ATOM 1576 C CA . MET A 1 192 ? -19.444 12.364 16.094 1.00 89.38 192 MET A CA 1
ATOM 1577 C C . MET A 1 192 ? -18.197 11.761 16.730 1.00 89.38 192 MET A C 1
ATOM 1579 O O . MET A 1 192 ? -18.293 11.030 17.716 1.00 89.38 192 MET A O 1
ATOM 1583 N N . ILE A 1 193 ? -17.036 12.108 16.179 1.00 89.81 193 ILE A N 1
ATOM 1584 C CA . ILE A 1 193 ? -15.727 11.740 16.712 1.00 89.81 193 ILE A CA 1
ATOM 1585 C C . ILE A 1 193 ? -14.951 13.033 16.953 1.00 89.81 193 ILE A C 1
ATOM 1587 O O . ILE A 1 193 ? -14.821 13.850 16.043 1.00 89.81 193 ILE A O 1
ATOM 1591 N N . TYR A 1 194 ? -14.431 13.205 18.168 1.00 88.94 194 TYR A N 1
ATOM 1592 C CA . TYR A 1 194 ? -13.507 14.284 18.504 1.00 88.94 194 TYR A CA 1
ATOM 1593 C C . TYR A 1 194 ? -12.138 13.695 18.842 1.00 88.94 194 TYR A C 1
ATOM 1595 O O . TYR A 1 194 ? -12.028 12.849 19.733 1.00 88.94 194 TYR A O 1
ATOM 1603 N N . ILE A 1 195 ? -11.107 14.134 18.118 1.00 87.50 195 ILE A N 1
ATOM 1604 C CA . ILE A 1 195 ? -9.717 13.714 18.311 1.00 87.50 195 ILE A 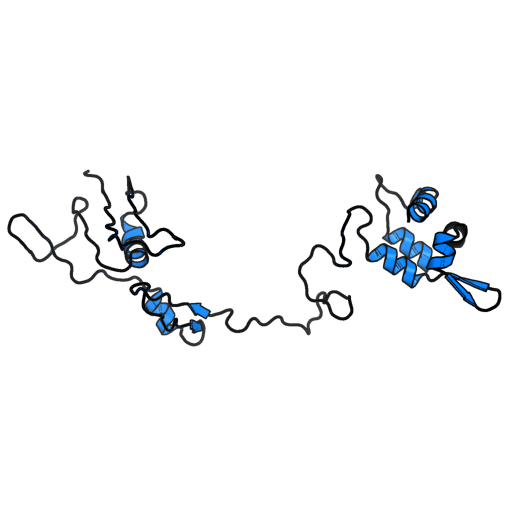CA 1
ATOM 1605 C C . ILE A 1 195 ? -8.802 14.942 18.337 1.00 87.50 195 ILE A C 1
ATOM 1607 O O . ILE A 1 195 ? -8.948 15.837 17.511 1.00 87.50 195 ILE A O 1
ATOM 1611 N N . ASP A 1 196 ? -7.840 14.959 19.259 1.00 82.44 196 ASP A N 1
ATOM 1612 C CA . ASP A 1 196 ? -6.749 15.947 19.304 1.00 82.44 196 ASP A CA 1
ATOM 1613 C C . ASP A 1 196 ? -5.405 15.214 19.165 1.00 82.44 196 ASP A C 1
ATOM 1615 O O . ASP A 1 196 ? -4.701 15.036 20.157 1.00 82.44 196 ASP A O 1
ATOM 1619 N N . PRO A 1 197 ? -5.076 14.653 17.984 1.00 80.88 197 PRO A N 1
ATOM 1620 C CA . P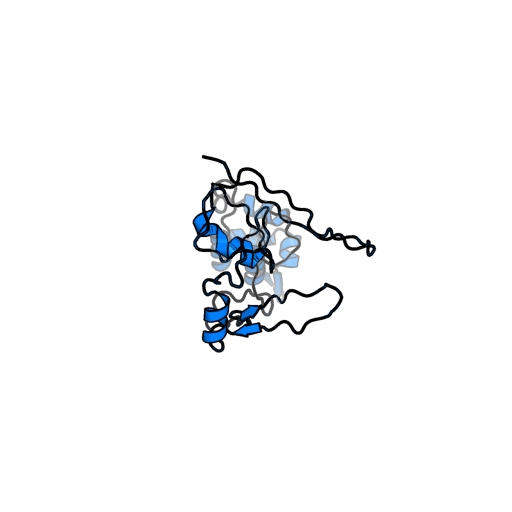RO A 1 197 ? -3.843 13.895 17.810 1.00 80.88 197 PRO A CA 1
ATOM 1621 C C . PRO A 1 197 ? -2.605 14.803 17.942 1.00 80.88 197 PRO A C 1
ATOM 1623 O O . PRO A 1 197 ? -2.682 16.007 17.687 1.00 80.88 197 PRO A O 1
ATOM 1626 N N . PRO A 1 198 ? -1.433 14.247 18.301 1.00 73.19 198 PRO A N 1
ATOM 1627 C CA . PRO A 1 198 ? -0.196 15.016 18.320 1.00 73.19 198 PRO A CA 1
ATOM 1628 C C . PRO A 1 198 ? 0.137 15.522 16.910 1.00 73.19 198 PRO A C 1
ATOM 1630 O O . PRO A 1 198 ? 0.219 14.749 15.957 1.00 73.19 198 PRO A O 1
ATOM 1633 N N . TYR A 1 199 ? 0.344 16.832 16.775 1.00 74.62 199 TYR A N 1
ATOM 1634 C CA . TYR A 1 199 ? 0.816 17.428 15.527 1.00 74.62 199 TYR A CA 1
ATOM 1635 C C . TYR A 1 199 ? 2.338 17.375 15.452 1.00 74.62 199 TYR A C 1
ATOM 1637 O O . TYR A 1 199 ? 3.037 17.589 16.446 1.00 74.62 199 TYR A O 1
ATOM 1645 N N . PHE A 1 200 ? 2.852 17.186 14.241 1.00 76.25 200 PHE A N 1
ATOM 1646 C CA . PHE A 1 200 ? 4.273 17.331 13.979 1.00 76.25 200 PHE A CA 1
ATOM 1647 C C . PHE A 1 200 ? 4.665 18.815 14.030 1.00 76.25 200 PHE A C 1
ATOM 1649 O O . PHE A 1 200 ? 4.324 19.599 13.142 1.00 76.25 200 PHE A O 1
ATOM 1656 N N . PHE A 1 201 ? 5.385 19.209 15.079 1.00 76.12 201 PHE A N 1
ATOM 1657 C CA . PHE A 1 201 ? 5.969 20.540 15.212 1.00 76.12 201 PHE A CA 1
ATOM 1658 C C . PHE A 1 201 ? 7.491 20.443 15.101 1.00 76.12 201 PHE A C 1
ATOM 1660 O O . PHE A 1 201 ? 8.100 19.551 15.684 1.00 76.12 201 PHE A O 1
ATOM 1667 N N . LYS A 1 202 ? 8.118 21.398 14.399 1.00 74.44 202 LYS A N 1
ATOM 1668 C CA . LYS A 1 202 ? 9.590 21.507 14.330 1.00 74.44 202 LYS A CA 1
ATOM 1669 C C . LYS A 1 202 ? 10.233 21.742 15.705 1.00 74.44 202 LYS A C 1
ATOM 1671 O O . LYS A 1 202 ? 11.397 21.416 15.896 1.00 74.44 202 LYS A O 1
ATOM 1676 N N . GLU A 1 203 ? 9.470 22.281 16.653 1.00 72.62 203 GLU A N 1
ATOM 1677 C CA . GLU A 1 203 ? 9.886 22.503 18.036 1.00 72.62 203 GLU A CA 1
ATOM 1678 C C . GLU A 1 203 ? 9.034 21.672 18.996 1.00 72.62 203 GLU A C 1
ATOM 1680 O O . GLU A 1 203 ? 7.814 21.556 18.839 1.00 72.62 203 GLU A O 1
ATOM 1685 N N . LYS A 1 204 ? 9.678 21.112 20.023 1.00 58.22 204 LYS A N 1
ATOM 1686 C CA . LYS A 1 204 ? 9.035 20.230 21.000 1.00 58.22 204 LYS A CA 1
ATOM 1687 C C . LYS A 1 204 ? 8.099 21.046 21.903 1.00 58.22 204 LYS A C 1
ATOM 1689 O O . LYS A 1 204 ? 8.547 21.759 22.797 1.00 58.22 204 LYS A O 1
ATOM 1694 N N . LYS A 1 205 ? 6.786 20.956 21.672 1.00 60.84 205 LYS A N 1
ATOM 1695 C CA . LYS A 1 205 ? 5.763 21.589 22.525 1.00 60.84 205 LYS A CA 1
ATOM 1696 C C . LYS A 1 205 ? 5.383 20.688 23.704 1.00 60.84 205 LYS A C 1
ATOM 1698 O O . LYS A 1 205 ? 5.519 19.468 23.653 1.00 60.84 205 LYS A O 1
ATOM 1703 N N . ARG A 1 206 ? 4.888 21.302 24.784 1.00 54.12 206 ARG A N 1
ATOM 1704 C CA . ARG A 1 206 ? 4.458 20.610 26.010 1.00 54.12 206 ARG A CA 1
ATOM 1705 C C . ARG A 1 206 ? 3.323 19.617 25.701 1.00 54.12 206 ARG A C 1
ATOM 1707 O O . ARG A 1 206 ? 2.347 19.985 25.046 1.00 54.12 206 ARG A O 1
ATOM 1714 N N . LYS A 1 207 ? 3.460 18.370 26.170 1.00 51.47 207 LYS A N 1
ATOM 1715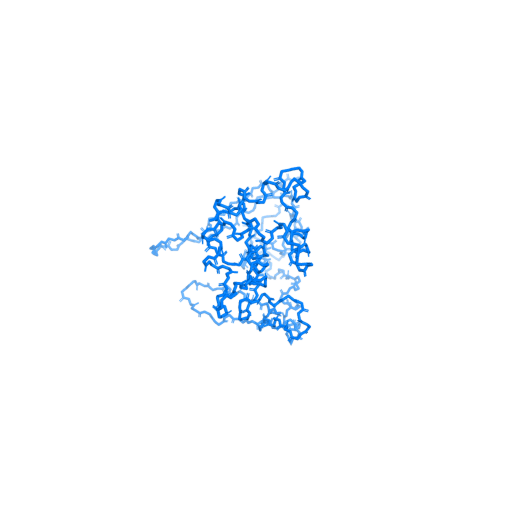 C CA . LYS A 1 207 ? 2.524 17.265 25.892 1.00 51.47 207 LYS A CA 1
ATOM 1716 C C . LYS A 1 207 ? 1.120 17.578 26.428 1.00 51.47 207 LYS A C 1
ATOM 1718 O O . LYS A 1 207 ? 0.978 17.990 27.580 1.00 51.47 207 LYS A O 1
ATOM 1723 N N . ARG A 1 208 ? 0.095 17.357 25.600 1.00 46.91 208 ARG A N 1
ATOM 1724 C CA . ARG A 1 208 ? -1.327 17.368 25.980 1.00 46.91 208 ARG A CA 1
ATOM 1725 C C . ARG A 1 208 ? -1.852 15.930 25.914 1.00 46.91 208 ARG A C 1
ATOM 1727 O O . ARG A 1 208 ? -1.548 15.223 24.960 1.00 46.91 208 ARG A O 1
ATOM 1734 N N . CYS A 1 209 ? -2.574 15.479 26.941 1.00 40.91 209 CYS A N 1
ATOM 1735 C CA . CYS A 1 209 ? -3.229 14.167 26.930 1.00 40.91 209 CYS A CA 1
ATOM 1736 C C . CYS A 1 209 ? -4.459 14.202 26.019 1.00 40.91 209 CYS A C 1
ATOM 1738 O O . CYS A 1 209 ? -5.273 15.118 26.124 1.00 40.91 209 CYS A O 1
ATOM 1740 N N . VAL A 1 210 ? -4.608 13.182 25.173 1.00 43.19 210 VAL A N 1
ATOM 1741 C CA . VAL A 1 210 ? -5.744 13.032 24.256 1.00 43.19 210 VAL A CA 1
ATOM 1742 C C . VAL A 1 210 ? -6.768 12.106 24.897 1.00 43.19 210 VAL A C 1
ATOM 1744 O O . VAL A 1 210 ? -6.446 10.967 25.229 1.00 43.19 210 VAL A O 1
ATOM 1747 N N . CYS A 1 211 ? -7.996 12.586 25.069 1.00 40.25 211 CYS A N 1
ATOM 1748 C CA . CYS A 1 211 ? -9.120 11.774 25.522 1.00 40.25 211 CYS A CA 1
ATOM 1749 C C . CYS A 1 211 ? -10.054 11.547 24.328 1.00 40.25 211 CYS A C 1
ATOM 1751 O O . CYS A 1 211 ? -10.516 12.511 23.721 1.00 40.25 211 CYS A O 1
ATOM 1753 N N . LEU A 1 212 ? -10.302 10.288 23.965 1.00 46.22 212 LEU A N 1
ATOM 1754 C CA . LEU A 1 212 ? -11.281 9.938 22.937 1.00 46.22 212 LEU A CA 1
ATOM 1755 C C . LEU A 1 212 ? -12.653 9.841 23.598 1.00 46.22 212 LEU A C 1
ATOM 1757 O O . LEU A 1 212 ? -12.880 8.951 24.414 1.00 46.22 212 LEU A O 1
ATOM 1761 N N . GLN A 1 213 ? -13.559 10.753 23.254 1.00 42.09 213 GLN A N 1
ATOM 1762 C CA . GLN A 1 213 ? -14.928 10.730 23.756 1.00 42.09 213 GLN A CA 1
ATOM 1763 C C . GLN A 1 213 ? -15.866 10.294 22.628 1.00 42.09 213 GLN A C 1
ATOM 1765 O O . GLN A 1 213 ? -16.022 10.997 21.630 1.00 42.09 213 GLN A O 1
ATOM 1770 N N . PHE A 1 214 ? -16.482 9.121 22.780 1.00 47.06 214 PHE A N 1
ATOM 1771 C CA . PHE A 1 214 ? -17.489 8.608 21.851 1.00 47.06 214 PHE A CA 1
ATOM 1772 C C . PHE A 1 214 ? -18.877 8.866 22.433 1.00 47.06 214 PHE A C 1
ATOM 1774 O O . PHE A 1 214 ? -19.158 8.482 23.565 1.00 47.06 214 PHE A O 1
ATOM 1781 N N . LYS A 1 215 ? -19.744 9.542 21.671 1.00 42.41 215 LYS A N 1
ATOM 1782 C CA . LYS A 1 215 ? -21.132 9.808 22.068 1.00 42.41 215 LYS A CA 1
ATOM 1783 C C . LYS A 1 215 ? -22.048 8.855 21.299 1.00 42.41 215 LYS A C 1
ATOM 1785 O O . LYS A 1 215 ? -22.232 9.030 20.094 1.00 42.41 215 LYS A O 1
ATOM 1790 N N . PHE A 1 216 ? -22.577 7.846 21.985 1.00 39.09 216 PHE A N 1
ATOM 1791 C CA . PHE A 1 216 ? -23.521 6.873 21.424 1.00 39.09 216 PHE A CA 1
ATOM 1792 C C . PHE A 1 216 ? -24.975 7.346 21.626 1.00 39.09 216 PHE A C 1
ATOM 1794 O O . PHE A 1 216 ? -25.238 8.110 22.561 1.00 39.09 216 PHE A O 1
ATOM 1801 N N . PRO A 1 217 ? -25.913 6.992 20.727 1.00 34.31 217 PRO A N 1
ATOM 1802 C CA . PRO A 1 217 ? -27.302 7.432 20.825 1.00 34.31 217 PRO A CA 1
ATOM 1803 C C . PRO A 1 217 ? -28.025 6.804 22.022 1.00 34.31 217 PRO A C 1
ATOM 1805 O O . PRO A 1 217 ? -27.853 5.627 22.324 1.00 34.31 217 PRO A O 1
ATOM 1808 N N . TYR A 1 218 ? -28.898 7.591 22.651 1.00 39.09 218 TYR A N 1
ATOM 1809 C CA . TYR A 1 218 ? -29.985 7.061 23.466 1.00 39.09 218 TYR A CA 1
ATOM 1810 C C . TYR A 1 218 ? -31.115 6.667 22.510 1.00 39.09 218 TYR A C 1
ATOM 1812 O O . TYR A 1 218 ? -31.665 7.547 21.845 1.00 39.09 218 TYR A O 1
ATOM 1820 N N . VAL A 1 219 ? -31.430 5.372 22.429 1.00 37.38 219 VAL A N 1
ATOM 1821 C CA . VAL A 1 219 ? -32.715 4.884 21.897 1.00 37.38 219 VAL A CA 1
ATOM 1822 C C . VAL A 1 219 ? -33.621 4.556 23.069 1.00 37.38 219 VAL A C 1
ATOM 1824 O O . VAL A 1 219 ? -33.223 3.717 23.905 1.00 37.38 219 VAL A O 1
#

Secondary structure (DSSP, 8-state):
-HHHHHHHHT-GGGEETTEE-HHHHHHHHHTT-HHHHHHHHTSHHHHHHHEEEETTEEEE-HHHHHHHHHH--TTS---SSS-SS---EETTEE--S-TT-----TTTTEEEE-----TTS----EEEETTT-HHHHHHHHSPPPP-S--EEETTEEE--S---TT------S-HHHHHHHHHHHHTTT---EE--PPP--SS-PPP-----EE-----

Organism: NCBI:txid872970

Foldseek 3Di:
DVLLVVLVVVPCVQDDPNDGVLVVVLVCVVVVVPVSVVSQCVDPVSQVPAWDDDPPDIHGNSVVVNCVSPQDPPPDPDPDSDDPDDADDDPSDGPPDPVPDDDDDPLPQWDWDDDDDPPPDDDDIDTHRCVPRVVVVCVVPDQDDDPPDWDQDPVGTDDDPDDDQQDFDFDPDDPVSVCVNCCVPCPPQFPDWDWDDDDDDPDDDDDDDIGTGTDGDDD